Protein AF-A0A9W6LMG4-F1 (afdb_monomer)

Solvent-accessible surface area (backbone atoms only — not comparable to full-atom values): 17995 Å² total; per-residue (Å²): 135,47,38,34,31,39,21,85,40,64,61,18,38,54,53,40,54,65,49,24,78,77,68,72,36,49,37,38,22,30,69,93,51,58,50,93,87,45,44,63,23,81,84,32,65,61,56,40,47,70,73,42,52,86,76,29,45,31,39,39,31,26,41,65,59,72,61,52,51,67,60,44,60,87,69,68,81,44,56,90,76,36,38,7,26,34,34,22,44,66,83,41,59,39,23,30,35,72,34,24,40,73,85,24,39,8,43,62,48,18,45,55,52,12,72,77,63,72,19,46,54,44,65,80,52,65,43,67,69,64,74,45,87,35,52,64,55,55,23,54,78,62,55,27,41,67,77,46,75,64,42,28,49,55,49,30,51,38,48,63,73,66,48,94,75,81,87,86,71,52,84,88,80,78,50,85,85,73,97,72,86,89,83,89,72,95,60,98,72,78,86,71,69,59,73,37,54,36,38,31,23,36,3,44,36,66,52,89,90,45,54,34,66,61,53,51,52,53,48,49,53,54,29,63,75,67,76,51,62,79,75,20,52,47,33,37,16,22,42,50,95,50,70,80,37,61,24,58,54,52,45,24,61,75,69,71,32,57,70,43,66,34,53,64,75,64,34,59,76,51,31,86,84,49,84,61,35,72,69,43,25,76,74,73,72,39,38,45,50,15,41,50,19,14,56,62,65,56,76,61,66,62,50,68,84,37,63,73,47,78,56,99,61,34,30,43,12,37,31,36,42,66,82,128

Sequence (324 aa):
MKWAIISVTKKGVERGLEIESKLGADIYTIPKFHREGAISMKDGFKKGVEEIFYKYDMLLFIMASGIVVRSIAPLIKSKDVDPGVLVMDEGGNFVTSLLSGHLGGANEGAQRVAELTKAVPVVSTASDVSGKIAVDTIAMEMGAKLESLESAKRVTSLIVAGERVELKVPENIGGPNPAGVVVVSNRKTVEISQIIPENIVVGIGCRRDTPCREIMETLKEVFDGLDLHMKSVRLLATVDIKADEKGLLELSEILKKDLVIVARDEIAKIEERFETSEFVRKTIGVGAVSAPAAEIASGRAGSFLLEKHKKNGVTISVYQEETR

Foldseek 3Di:
DAEEEEEADQLSQVVRVLLCVVPVYAYEYDPVNDDPSHDHPDVDDLVSCVVCFQVGLEYEYADDVVVVCVSCVVVDDDLQRGHFYWYAYSVRQEIERDGSCDNSVNVVVQVVSCVSRVHHYHYDDLCVVLVHQQQVNVLVVQQWDKPDPVLSVVLRVCRSVVHDDDPDAPPPPDGGDDPDDDDDDPDPDDRDIDIAALFKEKFKFFDAQDALVVQVVQVVVVCVVLVHDLRSHAAYFWEPVCPVRPSVVVNCVVSVHYYHYDYVVQCQVCLVVAQFCPVCCVPPVGRDIRQSRRVVVSPADWAWPARWDDDPRMIMTITGHDGD

pLDDT: mean 87.81, std 11.13, range [50.19, 98.5]

Secondary structure (DSSP, 8-state):
--EEEEESSHHHHHHHHHHHHHHT-EEEE-GGG--TTEEE-TT-HHHHHHHHTTT-SEEEEES-HHHHHHHHTTT---TTTSPEEEEE-TTS-EEEEEE-TTTT-HHHHHHHHHHHHTPEEE---HHHHTT---HHHHHHHTTEEES-HHHHHHHHHHHHHT--------TTTTSSS-S-------SS------EEE--EEEEEE--TT--HHHHHHHHHHHHHHTT--GGGEEEEEEEGGGTT-HHHHHHHHHHT--EEEEPHHHHHTTGGGS---HHHHHHHSSS--HHHHHHHHH-SSEEEEEEEEEETTEEEEEEEEPP-

Organism: NCBI:txid1123000

InterPro domains:
  IPR002750 CobE/GbiG C-terminal domain [PF01890] (200-318)
  IPR021744 Cobalamin synthesis G, N-terminal [PF11760] (49-128)
  IPR036518 CobE/GbiG C-terminal domain superfamily [G3DSA:3.30.420.180] (190-323)
  IPR036518 CobE/GbiG C-terminal domain superfamily [SSF159664] (194-321)
  IPR038029 GbiG N-terminal domain superfamily [SSF159672] (1-207)
  IPR052553 Cobalt-precorrin-5A hydrolase [PTHR37477] (1-322)

Structure (mmCIF, N/CA/C/O backbone):
data_AF-A0A9W6LMG4-F1
#
_entry.id   AF-A0A9W6LMG4-F1
#
loop_
_atom_site.group_PDB
_atom_site.id
_atom_site.type_symbol
_atom_site.label_atom_id
_atom_site.label_alt_id
_atom_site.label_comp_id
_atom_site.label_asym_id
_atom_site.label_entity_id
_atom_site.label_seq_id
_atom_site.pdbx_PDB_ins_code
_atom_site.Cartn_x
_atom_site.Cartn_y
_atom_site.Cartn_z
_atom_site.occupancy
_atom_site.B_iso_or_equiv
_atom_site.auth_seq_id
_atom_site.auth_comp_id
_atom_site.auth_asym_id
_atom_site.auth_atom_id
_atom_site.pdbx_PDB_model_num
ATOM 1 N N . MET A 1 1 ? -13.038 -0.726 1.516 1.00 82.88 1 MET A N 1
ATOM 2 C CA . MET A 1 1 ? -13.145 -1.290 2.871 1.00 82.88 1 MET A CA 1
ATOM 3 C C . MET A 1 1 ? -14.549 -1.834 3.058 1.00 82.88 1 MET A C 1
ATOM 5 O O . MET A 1 1 ? -15.500 -1.070 2.926 1.00 82.88 1 MET A O 1
ATOM 9 N N . LYS A 1 2 ? -14.682 -3.138 3.281 1.00 94.06 2 LYS A N 1
ATOM 10 C CA . LYS A 1 2 ? -15.950 -3.847 3.442 1.00 94.06 2 LYS A CA 1
ATOM 11 C C . LYS A 1 2 ? -16.321 -3.896 4.923 1.00 94.06 2 LYS A C 1
ATOM 13 O O . LYS A 1 2 ? -15.531 -4.375 5.734 1.00 94.06 2 LYS A O 1
ATOM 18 N N . TRP A 1 3 ? -17.510 -3.410 5.266 1.00 97.75 3 TRP A N 1
ATOM 19 C CA . TRP A 1 3 ? -17.985 -3.313 6.647 1.00 97.75 3 TRP A CA 1
ATOM 20 C C . TRP A 1 3 ? -19.099 -4.317 6.923 1.00 97.75 3 TRP A C 1
ATOM 22 O O . TRP A 1 3 ? -19.981 -4.495 6.085 1.00 97.75 3 TRP A O 1
ATOM 32 N N . ALA A 1 4 ? -19.097 -4.903 8.119 1.00 98.00 4 ALA A N 1
ATOM 33 C CA . ALA A 1 4 ? -20.260 -5.587 8.663 1.00 98.00 4 ALA A CA 1
ATOM 34 C C . ALA A 1 4 ? -20.645 -5.027 10.034 1.00 98.00 4 ALA A C 1
ATOM 36 O O . ALA A 1 4 ? -19.792 -4.771 10.884 1.00 98.00 4 ALA A O 1
ATOM 37 N N . ILE A 1 5 ? -21.946 -4.858 10.255 1.00 98.00 5 ILE A N 1
ATOM 38 C CA . ILE A 1 5 ? -22.538 -4.442 11.524 1.00 98.00 5 ILE A CA 1
ATOM 39 C C . ILE A 1 5 ? -23.233 -5.646 12.141 1.00 98.00 5 ILE A C 1
ATOM 41 O O . ILE A 1 5 ? -24.008 -6.324 11.477 1.00 98.00 5 ILE A O 1
ATOM 45 N N . ILE A 1 6 ? -22.990 -5.918 13.418 1.00 98.19 6 ILE A N 1
ATOM 46 C CA . ILE A 1 6 ? -23.549 -7.081 14.099 1.00 98.19 6 ILE A CA 1
ATOM 47 C C . ILE A 1 6 ? -24.295 -6.633 15.346 1.00 98.19 6 ILE A C 1
ATOM 49 O O . ILE A 1 6 ? -23.740 -5.945 16.204 1.00 98.19 6 ILE A O 1
ATOM 53 N N . SER A 1 7 ? -25.544 -7.073 15.488 1.00 96.88 7 SER A N 1
ATOM 54 C CA . SER A 1 7 ? -26.298 -6.888 16.726 1.00 96.88 7 SER A CA 1
ATOM 55 C C . SER A 1 7 ? -27.162 -8.097 17.071 1.00 96.88 7 SER A C 1
ATOM 57 O O . SER A 1 7 ? -27.657 -8.810 16.200 1.00 96.88 7 SER A O 1
ATOM 59 N N . VAL A 1 8 ? -27.363 -8.329 18.367 1.00 95.06 8 VAL A N 1
ATOM 60 C CA . VAL A 1 8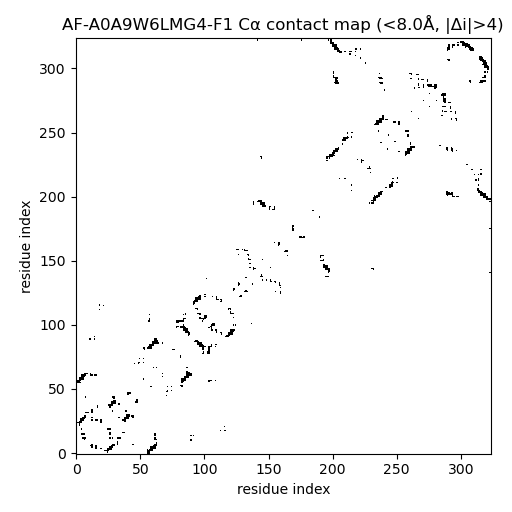 ? -28.202 -9.412 18.906 1.00 95.06 8 VAL A CA 1
ATOM 61 C C . VAL A 1 8 ? -29.351 -8.878 19.753 1.00 95.06 8 VAL A C 1
ATOM 63 O O . VAL A 1 8 ? -29.862 -9.594 20.609 1.00 95.06 8 VAL A O 1
ATOM 66 N N . THR A 1 9 ? -29.767 -7.631 19.530 1.00 94.31 9 THR A N 1
ATOM 67 C CA . THR A 1 9 ? -30.931 -7.031 20.190 1.00 94.31 9 THR A CA 1
ATOM 68 C C . THR A 1 9 ? -31.743 -6.194 19.212 1.00 94.31 9 THR A C 1
ATOM 70 O O . THR A 1 9 ? -31.244 -5.725 18.193 1.00 94.31 9 THR A O 1
ATOM 73 N N . LYS A 1 10 ? -33.020 -5.970 19.537 1.00 94.38 10 LYS A N 1
ATOM 74 C CA . LYS A 1 10 ? -33.922 -5.169 18.698 1.00 94.38 10 LYS A CA 1
ATOM 75 C C . LYS A 1 10 ? -33.384 -3.750 18.459 1.00 94.38 10 LYS A C 1
ATOM 77 O O . LYS A 1 10 ? -33.380 -3.298 17.320 1.00 94.38 10 LYS A O 1
ATOM 82 N N . LYS A 1 11 ? -32.938 -3.076 19.525 1.00 94.06 11 LYS A N 1
ATOM 83 C CA . LYS A 1 11 ? -32.462 -1.686 19.477 1.00 94.06 11 LYS A CA 1
ATOM 84 C C . LYS A 1 11 ? -31.133 -1.569 18.733 1.00 94.06 11 LYS A C 1
ATOM 86 O O . LYS A 1 11 ? -30.953 -0.651 17.940 1.00 94.06 11 LYS A O 1
ATOM 91 N N . GLY A 1 12 ? -30.215 -2.511 18.956 1.00 94.94 12 GLY A N 1
ATOM 92 C CA . GLY A 1 12 ? -28.942 -2.508 18.248 1.00 94.94 12 GLY A CA 1
ATOM 93 C C . GLY A 1 12 ? -29.095 -2.805 16.752 1.00 94.94 12 GLY A C 1
ATOM 94 O O . GLY A 1 12 ? -28.380 -2.206 15.958 1.00 94.94 12 GLY A O 1
ATOM 95 N N . VAL A 1 13 ? -30.066 -3.636 16.344 1.00 95.88 13 VAL A N 1
ATOM 96 C CA . VAL A 1 13 ? -30.402 -3.829 14.918 1.00 95.88 13 VAL A CA 1
ATOM 97 C C . VAL A 1 13 ? -30.969 -2.551 14.297 1.00 95.88 13 VAL A C 1
ATOM 99 O O . VAL A 1 13 ? -30.533 -2.173 13.218 1.00 95.88 13 VAL A O 1
ATOM 102 N N . GLU A 1 14 ? -31.893 -1.857 14.971 1.00 94.19 14 GLU A N 1
ATOM 103 C CA . GLU A 1 14 ? -32.425 -0.567 14.490 1.00 94.19 14 GLU A CA 1
ATOM 104 C C . GLU A 1 14 ? -31.304 0.458 14.281 1.00 94.19 14 GLU A C 1
ATOM 106 O O . GLU A 1 14 ? -31.184 1.029 13.199 1.00 94.19 14 GLU A O 1
ATOM 111 N N . ARG A 1 15 ? -30.419 0.619 15.272 1.00 93.31 15 ARG A N 1
ATOM 112 C CA . ARG A 1 15 ? -29.251 1.499 15.144 1.00 93.31 15 ARG A CA 1
ATOM 113 C C . ARG A 1 15 ? -28.298 1.032 14.044 1.00 93.31 15 ARG A C 1
ATOM 115 O O . ARG A 1 15 ? -27.730 1.854 13.334 1.00 93.31 15 ARG A O 1
ATOM 122 N N . GLY A 1 16 ? -28.115 -0.276 13.897 1.00 95.00 16 GLY A N 1
ATOM 123 C CA . GLY A 1 16 ? -27.282 -0.841 12.847 1.00 95.00 16 GLY A CA 1
ATOM 124 C C . GLY A 1 16 ? -27.783 -0.479 11.453 1.00 95.00 16 GLY A C 1
ATOM 125 O O . GLY A 1 16 ? -26.972 -0.081 10.630 1.00 95.00 16 GLY A O 1
ATOM 126 N N . LEU A 1 17 ? -29.096 -0.538 11.214 1.00 93.75 17 LEU A N 1
ATOM 127 C CA . LEU A 1 17 ? -29.711 -0.143 9.939 1.00 93.75 17 LEU A CA 1
ATOM 128 C C . LEU A 1 17 ? -29.535 1.361 9.659 1.00 93.75 17 LEU A C 1
ATOM 130 O O . LEU A 1 17 ? -29.231 1.763 8.539 1.00 93.75 17 LEU A O 1
ATOM 134 N N . GLU A 1 18 ? -29.652 2.212 10.685 1.00 92.38 18 GLU A N 1
ATOM 135 C CA . GLU A 1 18 ? -29.380 3.653 10.545 1.00 92.38 18 GLU A CA 1
ATOM 136 C C . GLU A 1 18 ? -27.932 3.926 10.104 1.00 92.38 18 GLU A C 1
ATOM 138 O O . GLU A 1 18 ? -27.681 4.797 9.269 1.00 92.38 18 GLU A O 1
ATOM 143 N N . ILE A 1 19 ? -26.976 3.189 10.672 1.00 93.31 19 ILE A N 1
ATOM 144 C CA . ILE A 1 19 ? -25.545 3.316 10.375 1.00 93.31 19 ILE A CA 1
ATOM 145 C C . ILE A 1 19 ? -25.218 2.712 9.002 1.00 93.31 19 ILE A C 1
ATOM 147 O O . ILE A 1 19 ? -24.483 3.326 8.228 1.00 93.31 19 ILE A O 1
ATOM 151 N N . GLU A 1 20 ? -25.784 1.546 8.688 1.00 93.00 20 GLU A N 1
ATOM 152 C CA . GLU A 1 20 ? -25.596 0.804 7.439 1.00 93.00 20 GLU A CA 1
ATOM 153 C C . GLU A 1 20 ? -25.874 1.674 6.213 1.00 93.00 20 GLU A C 1
ATOM 155 O O . GLU A 1 20 ? -24.999 1.796 5.356 1.00 93.00 20 GLU A O 1
ATOM 160 N N . SER A 1 21 ? -27.002 2.389 6.204 1.00 86.12 21 SER A N 1
ATOM 161 C CA . SER A 1 21 ? -27.382 3.292 5.108 1.00 86.12 21 SER A CA 1
ATOM 162 C C . SER A 1 21 ? -26.346 4.382 4.783 1.00 86.12 21 SER A C 1
ATOM 164 O O . SER A 1 21 ? -26.285 4.866 3.653 1.00 86.12 21 SER A O 1
ATOM 166 N N . LYS A 1 22 ? -25.515 4.776 5.759 1.00 90.19 22 LYS A N 1
ATOM 167 C CA . LYS A 1 22 ? -24.470 5.803 5.599 1.00 90.19 22 LYS A CA 1
ATOM 168 C C . LYS A 1 22 ? -23.090 5.209 5.321 1.00 90.19 22 LYS A C 1
ATOM 170 O O . LYS A 1 22 ? -22.238 5.887 4.750 1.00 90.19 22 LYS A O 1
ATOM 175 N N . LEU A 1 23 ? -22.844 3.980 5.773 1.00 88.81 23 LEU A N 1
ATOM 176 C CA . LEU A 1 23 ? -21.549 3.304 5.668 1.00 88.81 23 LEU A CA 1
ATOM 177 C C . LEU A 1 23 ? -21.446 2.361 4.466 1.00 88.81 23 LEU A C 1
ATOM 179 O O . LEU A 1 23 ? -20.325 2.080 4.045 1.00 88.81 23 LEU A O 1
ATOM 183 N N . GLY A 1 24 ? -22.569 1.893 3.914 1.00 91.31 24 GLY A N 1
ATOM 184 C CA . GLY A 1 24 ? -22.585 0.822 2.915 1.00 91.31 24 GLY A CA 1
ATOM 185 C C . GLY A 1 24 ? -22.086 -0.496 3.513 1.00 91.31 24 GLY A C 1
ATOM 186 O O . GLY A 1 24 ? -21.139 -1.090 2.999 1.00 91.31 24 GLY A O 1
ATOM 187 N N . ALA A 1 25 ? -22.659 -0.896 4.650 1.00 95.56 25 ALA A N 1
ATOM 188 C CA . ALA A 1 25 ? -22.252 -2.080 5.406 1.00 95.56 25 ALA A CA 1
ATOM 189 C C . ALA A 1 25 ? -23.267 -3.222 5.264 1.00 95.56 25 ALA A C 1
ATOM 191 O O . ALA A 1 25 ? -24.443 -2.983 5.050 1.00 95.56 25 ALA A O 1
ATOM 192 N N . ASP A 1 26 ? -22.848 -4.467 5.465 1.00 97.50 26 ASP A N 1
ATOM 193 C CA . ASP A 1 26 ? -23.801 -5.566 5.637 1.00 97.50 26 ASP A CA 1
ATOM 194 C C . ASP A 1 26 ? -24.220 -5.654 7.109 1.00 97.50 26 ASP A C 1
ATOM 196 O O . ASP A 1 26 ? -23.370 -5.648 8.000 1.00 97.50 26 ASP A O 1
ATOM 200 N N . ILE A 1 27 ? -25.513 -5.767 7.408 1.00 97.12 27 ILE A N 1
ATOM 201 C CA . ILE A 1 27 ? -25.987 -5.938 8.788 1.00 97.12 27 ILE A CA 1
ATOM 202 C C . ILE A 1 27 ? -26.364 -7.386 9.080 1.00 97.12 27 ILE A C 1
ATOM 204 O O . ILE A 1 27 ? -27.171 -7.986 8.381 1.00 97.12 27 ILE A O 1
ATOM 208 N N . TYR A 1 28 ? -25.824 -7.937 10.163 1.00 98.06 28 TYR A N 1
ATOM 209 C CA . TYR A 1 28 ? -26.082 -9.290 10.628 1.00 98.06 28 TYR A CA 1
ATOM 210 C C . TYR A 1 28 ? -26.783 -9.308 11.984 1.00 98.06 28 TYR A C 1
ATOM 212 O O . TYR A 1 28 ? -26.441 -8.570 12.914 1.00 98.06 28 TYR A O 1
ATOM 220 N N . THR A 1 29 ? -27.736 -10.225 12.134 1.00 97.75 29 THR A N 1
ATOM 221 C CA . THR A 1 29 ? -28.402 -10.472 13.416 1.00 97.75 29 THR A CA 1
ATOM 222 C C . THR A 1 29 ? -28.899 -11.907 13.553 1.00 97.75 29 THR A C 1
ATOM 224 O O . THR A 1 29 ? -28.959 -12.662 12.587 1.00 97.75 29 THR A O 1
ATOM 227 N N . ILE A 1 30 ? -29.276 -12.309 14.765 1.00 96.88 30 ILE A N 1
ATOM 228 C CA . ILE A 1 30 ? -29.903 -13.612 15.010 1.00 96.88 30 ILE A CA 1
ATOM 229 C C . ILE A 1 30 ? -31.369 -13.625 14.538 1.00 96.88 30 ILE A C 1
ATOM 231 O O . ILE A 1 30 ? -32.024 -12.581 14.578 1.00 96.88 30 ILE A O 1
ATOM 235 N N . PRO A 1 31 ? -31.940 -14.794 14.175 1.00 96.12 31 PRO A N 1
ATOM 236 C CA . PRO A 1 31 ? -33.306 -14.903 13.647 1.00 96.12 31 PRO A CA 1
ATOM 237 C C . PRO A 1 31 ? -34.371 -14.183 14.484 1.00 96.12 31 PRO A C 1
ATOM 239 O O . PRO A 1 31 ? -35.292 -13.584 13.943 1.00 96.12 31 PRO A O 1
ATOM 242 N N . LYS A 1 32 ? -34.202 -14.174 15.813 1.00 96.50 32 LYS A N 1
ATOM 243 C CA . LYS A 1 32 ? -35.109 -13.512 16.761 1.00 96.50 32 LYS A CA 1
ATOM 244 C C . LYS A 1 32 ? -35.272 -12.002 16.529 1.00 96.50 32 LYS A C 1
ATOM 246 O O . LYS A 1 32 ? -36.330 -11.466 16.842 1.00 96.50 32 LYS A O 1
ATOM 251 N N . PHE A 1 33 ? -34.240 -11.314 16.041 1.00 95.94 33 PHE A N 1
ATOM 252 C CA . PHE A 1 33 ? -34.235 -9.855 15.861 1.00 95.94 33 PHE A CA 1
ATOM 253 C C . PHE A 1 33 ? -34.110 -9.436 14.394 1.00 95.94 33 PHE A C 1
ATOM 255 O O . PHE A 1 33 ? -33.857 -8.267 14.110 1.00 95.94 33 PHE A O 1
ATOM 262 N N . HIS A 1 34 ? -34.315 -10.380 13.474 1.00 95.94 34 HIS A N 1
ATOM 263 C CA . HIS A 1 34 ? -34.269 -10.135 12.041 1.00 95.94 34 HIS A CA 1
ATOM 264 C C . HIS A 1 34 ? -35.253 -9.040 11.611 1.00 95.94 34 HIS A C 1
ATOM 266 O O . HIS A 1 34 ? -36.396 -8.987 12.074 1.00 95.94 34 HIS A O 1
ATOM 272 N N . ARG A 1 35 ? -34.801 -8.201 10.680 1.00 92.00 35 ARG A N 1
ATOM 273 C CA . ARG A 1 35 ? -35.594 -7.192 9.977 1.00 92.00 35 ARG A CA 1
ATOM 274 C C . ARG A 1 35 ? -35.230 -7.186 8.504 1.00 92.00 35 ARG A C 1
ATOM 276 O O . ARG A 1 35 ? -34.180 -7.693 8.127 1.00 92.00 35 ARG A O 1
ATOM 283 N N . GLU A 1 36 ? -36.102 -6.602 7.695 1.00 91.25 36 GLU A N 1
ATOM 284 C CA . GLU A 1 36 ? -35.794 -6.311 6.298 1.00 91.25 36 GLU A CA 1
ATOM 285 C C . GLU A 1 36 ? -34.489 -5.504 6.200 1.00 91.25 36 GLU A C 1
ATOM 287 O O . GLU A 1 36 ? -34.250 -4.609 7.012 1.00 91.25 36 GLU A O 1
ATOM 292 N N . GLY A 1 37 ? -33.617 -5.892 5.269 1.00 87.38 37 GLY A N 1
ATOM 293 C CA . GLY A 1 37 ? -32.258 -5.358 5.140 1.00 87.38 37 GLY A CA 1
ATOM 294 C C . GLY A 1 37 ? -31.191 -6.083 5.972 1.00 87.38 37 GLY A C 1
ATOM 295 O O . GLY A 1 37 ? -30.015 -5.967 5.652 1.00 87.38 37 GLY A O 1
ATOM 296 N N . ALA A 1 38 ? -31.560 -6.883 6.982 1.00 94.44 38 ALA A N 1
ATOM 297 C CA . ALA A 1 38 ? -30.602 -7.631 7.800 1.00 94.44 38 ALA A CA 1
ATOM 298 C C . ALA A 1 38 ? -30.413 -9.087 7.348 1.00 94.44 38 ALA A C 1
ATOM 300 O O . ALA A 1 38 ? -31.360 -9.806 7.045 1.00 94.44 38 ALA A O 1
ATOM 301 N N . ILE A 1 39 ? -29.173 -9.562 7.391 1.00 96.75 39 ILE A N 1
ATOM 302 C CA . ILE A 1 39 ? -28.778 -10.940 7.112 1.00 96.75 39 ILE A CA 1
ATOM 303 C C . ILE A 1 39 ? -28.896 -11.770 8.396 1.00 96.75 39 ILE A C 1
ATOM 305 O O . ILE A 1 39 ? -28.381 -11.414 9.460 1.00 96.75 39 ILE A O 1
ATOM 309 N N . SER A 1 40 ? -29.581 -12.912 8.313 1.00 96.00 40 SER A N 1
ATOM 310 C CA . SER A 1 40 ? -29.822 -13.768 9.477 1.00 96.00 40 SER A CA 1
ATOM 311 C C . SER A 1 40 ? -28.688 -14.770 9.731 1.00 96.00 40 SER A C 1
ATOM 313 O O . SER A 1 40 ? -28.383 -15.606 8.882 1.00 96.00 40 SER A O 1
ATOM 315 N N . MET A 1 41 ? -28.130 -14.751 10.943 1.00 96.06 41 MET A N 1
ATOM 316 C CA . MET A 1 41 ? -27.194 -15.747 11.474 1.00 96.06 41 MET A CA 1
ATOM 317 C C . MET A 1 41 ? -27.958 -16.989 11.956 1.00 96.06 41 MET A C 1
ATOM 319 O O . MET A 1 41 ? -28.216 -17.155 13.152 1.00 96.06 41 MET A O 1
ATOM 323 N N . LYS A 1 42 ? -28.366 -17.844 11.011 1.00 92.75 42 LYS A N 1
ATOM 324 C CA . LYS A 1 42 ? -29.258 -18.993 11.260 1.00 92.75 42 LYS A CA 1
ATOM 325 C C . LYS A 1 42 ? -28.727 -19.952 12.328 1.00 92.75 42 LYS A C 1
ATOM 327 O O . LYS A 1 42 ? -29.493 -20.375 13.189 1.00 92.75 42 LYS A O 1
ATOM 332 N N . ASP A 1 43 ? -27.423 -20.213 12.324 1.00 92.75 43 ASP A N 1
ATOM 333 C CA . ASP A 1 43 ? -26.763 -21.135 13.256 1.00 92.75 43 ASP A CA 1
ATOM 334 C C . ASP A 1 43 ? -26.337 -20.485 14.588 1.00 92.75 43 ASP A C 1
ATOM 336 O O . ASP A 1 43 ? -25.613 -21.077 15.393 1.00 92.75 43 ASP A O 1
ATOM 340 N N . GLY A 1 44 ? -26.815 -19.264 14.846 1.00 93.44 44 GLY A N 1
ATOM 341 C CA . GLY A 1 44 ? -26.569 -18.511 16.069 1.00 93.44 44 GLY A CA 1
ATOM 342 C C . GLY A 1 44 ? -25.396 -17.536 15.970 1.00 93.44 44 GLY A C 1
ATOM 343 O O . GLY A 1 44 ? -24.566 -17.594 15.067 1.00 93.44 44 GLY A O 1
ATOM 344 N N . PHE A 1 45 ? -25.331 -16.622 16.943 1.00 94.75 45 PHE A N 1
ATOM 345 C CA . PHE A 1 45 ? -24.380 -15.505 16.952 1.00 94.75 45 PHE A CA 1
ATOM 346 C C . PHE A 1 45 ? -22.920 -15.952 16.827 1.00 94.75 45 PHE A C 1
ATOM 348 O O . PHE A 1 45 ? -22.194 -15.427 15.993 1.00 94.75 45 PHE A O 1
ATOM 355 N N . LYS A 1 46 ? -22.490 -16.938 17.628 1.00 95.00 46 LYS A N 1
ATOM 356 C CA . LYS A 1 46 ? -21.083 -17.360 17.653 1.00 95.00 46 LYS A CA 1
ATOM 357 C C . LYS A 1 46 ? -20.627 -17.886 16.289 1.00 95.00 46 LYS A C 1
ATOM 359 O O . LYS A 1 46 ? -19.673 -17.354 15.742 1.00 95.00 46 LYS A O 1
ATOM 364 N N . LYS A 1 47 ? -21.347 -18.860 15.722 1.00 95.50 47 LYS A N 1
ATOM 365 C CA . LYS A 1 47 ? -21.040 -19.417 14.394 1.00 95.50 47 LYS A CA 1
ATOM 366 C C . LYS A 1 47 ? -21.110 -18.355 13.297 1.00 95.50 47 LYS A C 1
ATOM 368 O O . LYS A 1 47 ? -20.220 -18.288 12.462 1.00 95.50 47 LYS A O 1
ATOM 373 N N . GLY A 1 48 ? -22.110 -17.473 13.351 1.00 96.38 48 GLY A N 1
ATOM 374 C CA . GLY A 1 48 ? -22.213 -16.359 12.410 1.00 96.38 48 GLY A CA 1
ATOM 375 C C . GLY A 1 48 ? -20.991 -15.437 12.445 1.00 96.38 48 GLY A C 1
ATOM 376 O O . GLY A 1 48 ? -20.495 -15.059 11.392 1.00 96.38 48 GLY A O 1
ATOM 377 N N . VAL A 1 49 ? -20.462 -15.120 13.635 1.00 97.31 49 VAL A N 1
ATOM 378 C CA . VAL A 1 49 ? -19.214 -14.348 13.774 1.00 97.31 49 VAL A CA 1
ATOM 379 C C . VAL A 1 49 ? -18.024 -15.111 13.190 1.00 97.31 49 VAL A C 1
ATOM 381 O O . VAL A 1 49 ? -17.267 -14.523 12.425 1.00 97.31 49 VAL A O 1
ATOM 384 N N . GLU A 1 50 ? -17.881 -16.406 13.489 1.00 96.88 50 GLU A N 1
ATOM 385 C CA . GLU A 1 50 ? -16.811 -17.260 12.940 1.00 96.88 50 GLU A CA 1
ATOM 386 C C . GLU A 1 50 ? -16.813 -17.268 11.400 1.00 96.88 50 GLU A C 1
ATOM 388 O O . GLU A 1 50 ? -15.758 -17.184 10.774 1.00 96.88 50 GLU A O 1
ATOM 393 N N . GLU A 1 51 ? -17.994 -17.290 10.780 1.00 96.12 51 GLU A N 1
ATOM 394 C CA . GLU A 1 51 ? -18.153 -17.308 9.323 1.00 96.12 51 GLU A CA 1
ATOM 395 C C . GLU A 1 51 ? -17.837 -15.982 8.629 1.00 96.12 51 GLU A C 1
ATOM 397 O O . GLU A 1 51 ? -17.492 -15.995 7.442 1.00 96.12 51 GLU A O 1
ATO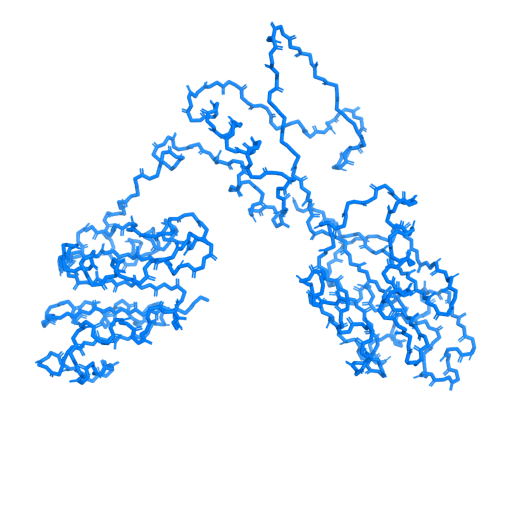M 402 N N . ILE A 1 52 ? -18.016 -14.846 9.309 1.00 96.88 52 ILE A N 1
ATOM 403 C CA . ILE A 1 52 ? -17.841 -13.516 8.705 1.00 96.88 52 ILE A CA 1
ATOM 404 C C . ILE A 1 52 ? -16.543 -12.831 9.114 1.00 96.88 52 ILE A C 1
ATOM 406 O O . ILE A 1 52 ? -16.161 -11.873 8.450 1.00 96.88 52 ILE A O 1
ATOM 410 N N . PHE A 1 53 ? -15.858 -13.307 10.160 1.00 97.31 53 PHE A N 1
ATOM 411 C CA . PHE A 1 53 ? -14.735 -12.592 10.771 1.00 97.31 53 PHE A CA 1
ATOM 412 C C . PHE A 1 53 ? -13.676 -12.163 9.746 1.00 97.31 53 PHE A C 1
ATOM 414 O O . PHE A 1 53 ? -13.306 -11.001 9.704 1.00 97.31 53 PHE A O 1
ATOM 421 N N . TYR A 1 54 ? -13.276 -13.062 8.844 1.00 96.44 54 TYR A N 1
ATOM 422 C CA . TYR A 1 54 ? -12.287 -12.777 7.795 1.00 96.44 54 TYR A CA 1
ATOM 423 C C . TYR A 1 54 ? -12.888 -12.394 6.430 1.00 96.44 54 TYR A C 1
ATOM 425 O O . TYR A 1 54 ? -12.165 -12.315 5.441 1.00 96.44 54 TYR A O 1
ATOM 433 N N . LYS A 1 55 ? -14.209 -12.193 6.332 1.00 96.56 55 LYS A N 1
ATOM 434 C CA . LYS A 1 55 ? -14.880 -11.780 5.079 1.00 96.56 55 LYS A CA 1
ATOM 435 C C . LYS A 1 55 ? -14.995 -10.263 4.926 1.00 96.56 55 LYS A C 1
ATOM 437 O O . LYS A 1 55 ? -15.365 -9.791 3.848 1.00 96.56 55 LYS A O 1
ATOM 442 N N . TYR A 1 56 ? -14.731 -9.529 6.001 1.00 96.50 56 TYR A N 1
ATOM 443 C CA . TYR A 1 56 ? -14.866 -8.083 6.088 1.00 96.50 56 TYR A CA 1
ATOM 444 C C . TYR A 1 56 ? -13.575 -7.475 6.612 1.00 96.50 56 TYR A C 1
ATOM 446 O O . TYR A 1 56 ? -12.869 -8.102 7.395 1.00 96.50 56 TYR A O 1
ATOM 454 N N . ASP A 1 57 ? -13.308 -6.240 6.203 1.00 94.88 57 ASP A N 1
ATOM 455 C CA . ASP A 1 57 ? -12.166 -5.474 6.699 1.00 94.88 57 ASP A CA 1
ATOM 456 C C . ASP A 1 57 ? -12.483 -4.868 8.076 1.00 94.88 57 ASP A C 1
ATOM 458 O O . ASP A 1 57 ? -11.592 -4.702 8.905 1.00 94.88 57 ASP A O 1
ATOM 462 N N . MET A 1 58 ? -13.763 -4.549 8.321 1.00 97.12 58 MET A N 1
ATOM 463 C CA . MET A 1 58 ? -14.246 -3.894 9.539 1.00 97.12 58 MET A CA 1
ATOM 464 C C . MET A 1 58 ? -15.515 -4.550 10.088 1.00 97.12 58 MET A C 1
ATOM 466 O O . MET A 1 58 ? -16.492 -4.749 9.363 1.00 97.12 58 MET A O 1
ATOM 470 N N . LEU A 1 59 ? -15.528 -4.813 11.394 1.00 98.31 59 LEU A N 1
ATOM 471 C CA . LEU A 1 59 ? -16.658 -5.385 12.127 1.00 98.31 59 LEU A CA 1
ATOM 472 C C . LEU A 1 59 ? -17.108 -4.425 13.234 1.00 98.31 59 LEU A C 1
ATOM 474 O O . LEU A 1 59 ? -16.375 -4.200 14.195 1.00 98.31 59 LEU A O 1
ATOM 478 N N . LEU A 1 60 ? -18.325 -3.891 13.137 1.00 98.44 60 LEU A N 1
ATOM 479 C CA . LEU A 1 60 ? -18.943 -3.049 14.163 1.00 98.44 60 LEU A CA 1
ATOM 480 C C . LEU A 1 60 ? -19.978 -3.847 14.960 1.00 98.44 60 LEU A C 1
ATOM 482 O O . LEU A 1 60 ? -21.068 -4.142 14.475 1.00 98.44 60 LEU A O 1
ATOM 486 N N . PHE A 1 61 ? -19.671 -4.155 16.214 1.00 98.50 61 PHE A N 1
ATOM 487 C CA . PHE A 1 61 ? -20.595 -4.831 17.118 1.00 98.50 61 PHE A CA 1
ATOM 488 C C . PHE A 1 61 ? -21.397 -3.819 17.939 1.00 98.50 61 PHE A C 1
ATOM 490 O O . PHE A 1 61 ? -20.831 -3.114 18.769 1.00 98.50 61 PHE A O 1
ATOM 497 N N . ILE A 1 62 ? -22.720 -3.786 17.766 1.00 97.81 62 ILE A N 1
ATOM 498 C CA . ILE A 1 62 ? -23.632 -2.950 18.562 1.00 97.81 62 ILE A CA 1
ATOM 499 C C . ILE A 1 62 ? -24.236 -3.811 19.674 1.00 97.81 62 ILE A C 1
ATOM 501 O O . ILE A 1 62 ? -25.333 -4.365 19.530 1.00 97.81 62 ILE A O 1
ATOM 505 N N . MET A 1 63 ? -23.449 -4.014 20.734 1.00 96.06 63 MET A N 1
ATOM 506 C CA . MET A 1 63 ? -23.754 -4.851 21.902 1.00 96.06 63 MET A CA 1
ATOM 507 C C . MET A 1 63 ? -22.676 -4.694 22.992 1.00 96.06 63 MET A C 1
ATOM 509 O O . MET A 1 63 ? -21.692 -3.980 22.824 1.00 96.06 63 MET A O 1
ATOM 513 N N . ALA A 1 64 ? -22.823 -5.399 24.117 1.00 94.69 64 ALA A N 1
ATOM 514 C CA . ALA A 1 64 ? -21.836 -5.379 25.197 1.00 94.69 64 ALA A CA 1
ATOM 515 C C . ALA A 1 64 ? -20.463 -5.938 24.764 1.00 94.69 64 ALA A C 1
ATOM 517 O O . ALA A 1 64 ? -20.367 -7.040 24.225 1.00 94.69 64 ALA A O 1
ATOM 518 N N . SER A 1 65 ? -19.375 -5.244 25.105 1.00 94.69 65 SER A N 1
ATOM 519 C CA . SER A 1 65 ? -18.003 -5.657 24.757 1.00 94.69 65 SER A CA 1
ATOM 520 C C . SER A 1 65 ? -17.644 -7.065 25.243 1.00 94.69 65 SER A C 1
ATOM 522 O O . SER A 1 65 ? -16.969 -7.812 24.540 1.00 94.69 65 SER A O 1
ATOM 524 N N . GLY A 1 66 ? -18.147 -7.480 26.410 1.00 95.44 66 GLY A N 1
ATOM 525 C CA . GLY A 1 66 ? -17.848 -8.795 26.978 1.00 95.44 66 GLY A CA 1
ATOM 526 C C . GLY A 1 66 ? -18.302 -9.976 26.112 1.00 95.44 66 GLY A C 1
ATOM 527 O O . GLY A 1 66 ? -17.619 -10.998 26.085 1.00 95.44 66 GLY A O 1
ATOM 528 N N . ILE A 1 67 ? -19.432 -9.864 25.398 1.00 94.44 67 ILE A N 1
ATOM 529 C CA . ILE A 1 67 ? -19.860 -10.925 24.471 1.00 94.44 67 ILE A CA 1
ATOM 530 C C . ILE A 1 67 ? -19.010 -10.916 23.199 1.00 94.44 67 ILE A C 1
ATOM 532 O O . ILE A 1 67 ? -18.612 -11.990 22.755 1.00 94.44 67 ILE A O 1
ATOM 536 N N . VAL A 1 68 ? -18.657 -9.729 22.696 1.00 97.44 68 VAL A N 1
ATOM 537 C CA . VAL A 1 68 ? -17.804 -9.555 21.512 1.00 97.44 68 VAL A CA 1
ATOM 538 C C . VAL A 1 68 ? -16.434 -10.179 21.745 1.00 97.44 68 VAL A C 1
ATOM 540 O O . VAL A 1 68 ? -16.016 -11.042 20.979 1.00 97.44 68 VAL A O 1
ATOM 543 N N . VAL A 1 69 ? -15.767 -9.820 22.847 1.00 97.31 69 VAL A N 1
ATOM 544 C CA . VAL A 1 69 ? -14.441 -10.348 23.198 1.00 97.31 69 VAL A CA 1
ATOM 545 C C . VAL A 1 69 ? -14.469 -11.874 23.279 1.00 97.31 69 VAL A C 1
ATOM 547 O O . VAL A 1 69 ? -13.631 -12.534 22.674 1.00 97.31 69 VAL A O 1
ATOM 550 N N . ARG A 1 70 ? -15.462 -12.459 23.964 1.00 96.62 70 ARG A N 1
ATOM 551 C CA . ARG A 1 70 ? -15.579 -13.922 24.076 1.00 96.62 70 ARG A CA 1
ATOM 552 C C . ARG A 1 70 ? -15.846 -14.614 22.740 1.00 96.62 70 ARG A C 1
ATOM 554 O O . ARG A 1 70 ? -15.410 -15.750 22.574 1.00 96.62 70 ARG A O 1
ATOM 561 N N . SER A 1 71 ? -16.571 -13.979 21.816 1.00 96.38 71 SER A N 1
ATOM 562 C CA . SER A 1 71 ? -16.847 -14.569 20.502 1.00 96.38 71 SER A CA 1
ATOM 563 C C . SER A 1 71 ? -15.662 -14.483 19.551 1.00 96.38 71 SER A C 1
ATOM 565 O O . SER A 1 71 ? -15.443 -15.429 18.806 1.00 96.38 71 SER A O 1
ATOM 567 N N . ILE A 1 72 ? -14.898 -13.386 19.584 1.00 97.50 72 ILE A N 1
ATOM 568 C CA . ILE A 1 72 ? -13.779 -13.190 18.654 1.00 97.50 72 ILE A CA 1
ATOM 569 C C . ILE A 1 72 ? -12.472 -13.795 19.166 1.00 97.50 72 ILE A C 1
ATOM 571 O O . ILE A 1 72 ? -11.638 -14.158 18.352 1.00 97.50 72 ILE A O 1
ATOM 575 N N . ALA A 1 73 ? -12.281 -13.942 20.484 1.00 97.50 73 ALA A N 1
ATOM 576 C CA . ALA A 1 73 ? -11.017 -14.409 21.062 1.00 97.50 73 ALA A CA 1
ATOM 577 C C . ALA A 1 73 ? -10.445 -15.698 20.428 1.00 97.50 73 ALA A C 1
ATOM 579 O O . ALA A 1 73 ? -9.238 -15.732 20.206 1.00 97.50 73 ALA A O 1
ATOM 580 N N . PRO A 1 74 ? -11.248 -16.728 20.082 1.00 96.88 74 PRO A N 1
ATOM 581 C CA . PRO A 1 74 ? -10.734 -17.932 19.417 1.00 96.88 74 PRO A CA 1
ATOM 582 C C . PRO A 1 74 ? -10.289 -17.726 17.960 1.00 96.88 74 PRO A C 1
ATOM 584 O O . PRO A 1 74 ? -9.689 -18.628 17.382 1.00 96.88 74 PRO A O 1
ATOM 587 N N . LEU A 1 75 ? -10.637 -16.591 17.352 1.00 96.75 75 LEU A N 1
ATOM 588 C CA . LEU A 1 75 ? -10.422 -16.293 15.936 1.00 96.75 75 LEU A CA 1
ATOM 589 C C . LEU A 1 75 ? -9.210 -15.399 15.692 1.00 96.75 75 LEU A C 1
ATOM 591 O O . LEU A 1 75 ? -8.678 -15.421 14.592 1.00 96.75 75 LEU A O 1
ATOM 595 N N . ILE A 1 76 ? -8.785 -14.634 16.698 1.00 96.81 76 ILE A N 1
ATOM 596 C CA . ILE A 1 76 ? -7.680 -13.671 16.606 1.00 96.81 76 ILE A CA 1
ATOM 597 C C . ILE A 1 76 ? -6.373 -14.397 16.263 1.00 96.81 76 ILE A C 1
ATOM 599 O O . ILE A 1 76 ? -6.014 -15.380 16.915 1.00 96.81 76 ILE A O 1
ATOM 603 N N . LYS A 1 77 ? -5.633 -13.878 15.279 1.00 92.44 77 LYS A N 1
ATOM 604 C CA . LYS A 1 77 ? -4.308 -14.365 14.876 1.00 92.44 77 LYS A CA 1
ATOM 605 C C . LYS A 1 77 ? -3.234 -13.304 15.078 1.00 92.44 77 LYS A C 1
ATOM 607 O O . LYS A 1 77 ? -2.331 -13.489 15.894 1.00 92.44 77 LYS A O 1
ATOM 612 N N . SER A 1 78 ? -3.297 -12.214 14.323 1.00 85.94 78 SER A N 1
ATOM 613 C CA . SER A 1 78 ? -2.282 -11.164 14.321 1.00 85.94 78 SER A CA 1
ATOM 614 C C . SER A 1 78 ? -2.819 -9.851 13.747 1.00 85.94 78 SER A C 1
ATOM 616 O O . SER A 1 78 ? -3.735 -9.822 12.931 1.00 85.94 78 SER A O 1
ATOM 618 N N . LYS A 1 79 ? -2.211 -8.732 14.163 1.00 80.56 79 LYS A N 1
ATOM 619 C CA . LYS A 1 79 ? -2.671 -7.365 13.845 1.00 80.56 79 LYS A CA 1
ATOM 620 C C . LYS A 1 79 ? -2.617 -6.996 12.354 1.00 80.56 79 LYS A C 1
ATOM 622 O O . LYS A 1 79 ? -3.182 -5.977 11.982 1.00 80.56 79 LYS A O 1
ATOM 627 N N . ASP A 1 80 ? -1.878 -7.754 11.550 1.00 75.19 80 ASP A N 1
ATOM 628 C CA . ASP A 1 80 ? -1.678 -7.577 10.106 1.00 75.19 80 ASP A CA 1
ATOM 629 C C . ASP A 1 80 ? -2.654 -8.397 9.246 1.00 75.19 80 ASP A C 1
ATOM 631 O O . ASP A 1 80 ? -2.749 -8.160 8.046 1.00 75.19 80 ASP A O 1
ATOM 635 N N . VAL A 1 81 ? -3.374 -9.347 9.850 1.00 85.62 81 VAL A N 1
ATOM 636 C CA . VAL A 1 81 ? -4.335 -10.225 9.159 1.00 85.62 81 VAL A CA 1
ATOM 637 C C . VAL A 1 81 ? -5.749 -10.067 9.717 1.00 85.62 81 VAL A C 1
ATOM 639 O O . VAL A 1 81 ? -6.725 -10.240 8.989 1.00 85.62 81 VAL A O 1
ATOM 642 N N . ASP A 1 82 ? -5.879 -9.765 11.008 1.00 93.62 82 ASP A N 1
ATOM 643 C CA . ASP A 1 82 ? -7.173 -9.644 11.670 1.00 93.62 82 ASP A CA 1
ATOM 644 C C . ASP A 1 82 ? -7.892 -8.341 11.285 1.00 93.62 82 ASP A C 1
ATOM 646 O O . ASP A 1 82 ? -7.258 -7.278 11.273 1.00 93.62 82 ASP A O 1
ATOM 650 N N . PRO A 1 83 ? -9.218 -8.390 11.058 1.00 96.00 83 PRO A N 1
ATOM 651 C CA . PRO A 1 83 ? -10.014 -7.215 10.712 1.00 96.00 83 PRO A CA 1
ATOM 652 C C . PRO A 1 83 ? -10.005 -6.175 11.837 1.00 96.00 83 PRO A C 1
ATOM 654 O O . PRO A 1 83 ? -9.802 -6.497 13.014 1.00 96.00 83 PRO A O 1
ATOM 657 N N . GLY A 1 84 ? -10.319 -4.927 11.499 1.00 96.50 84 GLY A N 1
ATOM 658 C CA . GLY A 1 84 ? -10.623 -3.917 12.504 1.00 96.50 84 GLY A CA 1
ATOM 659 C C . GLY A 1 84 ? -11.933 -4.247 13.219 1.00 96.50 84 GLY A C 1
ATOM 660 O O . GLY A 1 84 ? -12.975 -4.428 12.588 1.00 96.50 84 GLY A O 1
ATOM 661 N N . VAL A 1 85 ? -11.908 -4.326 14.552 1.00 97.94 85 VAL A N 1
ATOM 662 C CA . VAL A 1 85 ? -13.114 -4.601 15.354 1.00 97.94 85 VAL A CA 1
ATOM 663 C C . VAL A 1 85 ? -13.467 -3.393 16.201 1.00 97.94 85 VAL A C 1
ATOM 665 O O . VAL A 1 85 ? -12.646 -2.909 16.980 1.00 97.94 85 VAL A O 1
ATOM 668 N N . LEU A 1 86 ? -14.720 -2.960 16.092 1.00 98.31 86 LEU A N 1
ATOM 669 C CA . LEU A 1 86 ? -15.319 -1.885 16.869 1.00 98.31 86 LEU A CA 1
ATOM 670 C C . LEU A 1 86 ? -16.440 -2.423 17.752 1.00 98.31 86 LEU A C 1
ATOM 672 O O . LEU A 1 86 ? -17.177 -3.331 17.364 1.00 98.31 86 LEU A O 1
ATOM 676 N N . VAL A 1 87 ? -16.618 -1.811 18.919 1.00 98.25 87 VAL A N 1
ATOM 677 C CA . VAL A 1 87 ? -17.775 -2.058 19.787 1.00 98.25 87 VAL A CA 1
ATOM 678 C C . VAL A 1 87 ? -18.492 -0.753 20.067 1.00 98.25 87 VAL A C 1
ATOM 680 O O . VAL A 1 87 ? -17.868 0.209 20.495 1.00 98.25 87 VAL A O 1
ATOM 683 N N . MET A 1 88 ? -19.804 -0.738 19.872 1.00 97.62 88 MET A N 1
ATOM 684 C CA . MET A 1 88 ? -20.674 0.382 20.196 1.00 97.62 88 MET A CA 1
ATOM 685 C C . MET A 1 88 ? -21.762 -0.063 21.173 1.00 97.62 88 MET A C 1
ATOM 687 O O . MET A 1 88 ? -22.343 -1.140 21.025 1.00 97.62 88 MET A O 1
ATOM 691 N N . ASP A 1 89 ? -22.058 0.757 22.179 1.00 92.81 89 ASP A N 1
ATOM 692 C CA . ASP A 1 89 ? -23.207 0.500 23.046 1.00 92.81 89 ASP A CA 1
ATOM 693 C C . ASP A 1 89 ? -24.529 0.771 22.308 1.00 92.81 89 ASP A C 1
ATOM 695 O O . ASP A 1 89 ? -24.599 1.558 21.369 1.00 92.81 89 ASP A O 1
ATOM 699 N N . GLU A 1 90 ? -25.624 0.158 22.750 1.00 88.81 90 GLU A N 1
ATOM 700 C CA . GLU A 1 90 ? -26.924 0.286 22.070 1.00 88.81 90 GLU A CA 1
ATOM 701 C C . GLU A 1 90 ? -27.533 1.696 22.123 1.00 88.81 90 GLU A C 1
ATOM 703 O O . GLU A 1 90 ? -28.489 1.989 21.403 1.00 88.81 90 GLU A O 1
ATOM 708 N N . GLY A 1 91 ? -27.049 2.569 23.011 1.00 87.19 91 GLY A N 1
ATOM 709 C CA . GLY A 1 91 ? -27.400 3.988 23.005 1.00 87.19 91 GLY A CA 1
ATOM 710 C C . GLY A 1 91 ? -26.655 4.776 21.927 1.00 87.19 91 GLY A C 1
ATOM 711 O O . GLY A 1 91 ? -27.127 5.837 21.514 1.00 87.19 91 GLY A O 1
ATOM 712 N N . GLY A 1 92 ? -25.542 4.233 21.432 1.00 90.12 92 GLY A N 1
ATOM 713 C CA . GLY A 1 92 ? -24.601 4.906 20.554 1.00 90.12 92 GLY A CA 1
ATOM 714 C C . GLY A 1 92 ? -23.885 6.057 21.251 1.00 90.12 92 GLY A C 1
ATOM 715 O O . GLY A 1 92 ? -23.695 7.104 20.645 1.00 90.12 92 GLY A O 1
ATOM 716 N N . ASN A 1 93 ? -23.551 5.884 22.530 1.00 91.56 93 ASN A N 1
ATOM 717 C CA . ASN A 1 93 ? -22.835 6.877 23.323 1.00 91.56 93 ASN A CA 1
ATOM 718 C C . ASN A 1 93 ? -21.325 6.782 23.096 1.00 91.56 93 ASN A C 1
ATOM 720 O O . ASN A 1 93 ? -20.652 7.804 23.023 1.00 91.56 93 ASN A O 1
ATOM 724 N N . PHE A 1 94 ? -20.799 5.564 22.971 1.00 94.69 94 PHE A N 1
ATOM 725 C CA . PHE A 1 94 ? -19.380 5.280 22.814 1.00 94.69 94 PHE A CA 1
ATOM 726 C C . PHE A 1 94 ? -19.151 4.296 21.674 1.00 94.69 94 PHE A C 1
ATOM 728 O O . PHE A 1 94 ? -19.897 3.329 21.525 1.00 94.69 94 PHE A O 1
ATOM 735 N N . VAL A 1 95 ? -18.079 4.508 20.915 1.00 97.19 95 VAL A N 1
ATOM 736 C CA . VAL A 1 95 ? -17.564 3.539 19.943 1.00 97.19 95 VAL A CA 1
ATOM 737 C C . VAL A 1 95 ? -16.097 3.253 20.240 1.00 97.19 95 VAL A C 1
ATOM 739 O O . VAL A 1 95 ? -15.235 4.116 20.131 1.00 97.19 95 VAL A O 1
ATOM 742 N N . THR A 1 96 ? -15.807 2.037 20.680 1.00 96.88 96 THR A N 1
ATOM 743 C CA . THR A 1 96 ? -14.478 1.606 21.113 1.00 96.88 96 THR A CA 1
ATOM 744 C C . THR A 1 96 ? -13.747 0.879 19.993 1.00 96.88 96 THR A C 1
ATOM 746 O O . THR A 1 96 ? -14.271 -0.097 19.455 1.00 96.88 96 THR A O 1
ATOM 749 N N . SER A 1 97 ? -12.519 1.314 19.698 1.00 95.50 97 SER A N 1
ATOM 750 C CA . SER A 1 97 ? -11.556 0.551 18.893 1.00 95.50 97 SER A CA 1
ATOM 751 C C . SER A 1 97 ? -11.066 -0.644 19.717 1.00 95.50 97 SER A C 1
ATOM 753 O O . SER A 1 97 ? -10.367 -0.466 20.717 1.00 95.50 97 SER A O 1
ATOM 755 N N . LEU A 1 98 ? -11.503 -1.859 19.364 1.00 95.50 98 LEU A N 1
ATOM 756 C CA . LEU A 1 98 ? -11.286 -3.067 20.169 1.00 95.50 98 LEU A CA 1
ATOM 757 C C . LEU A 1 98 ? -10.116 -3.927 19.666 1.00 95.50 98 LEU A C 1
ATOM 759 O O . LEU A 1 98 ? -9.338 -4.421 20.482 1.00 95.50 98 LEU A O 1
ATOM 763 N N . LEU A 1 99 ? -9.996 -4.140 18.352 1.00 94.56 99 LEU A N 1
ATOM 764 C CA . LEU A 1 99 ? -8.964 -4.994 17.741 1.00 94.56 99 LEU A CA 1
ATOM 765 C C . LEU A 1 99 ? -8.406 -4.347 16.473 1.00 94.56 99 LEU A C 1
ATOM 767 O O . LEU A 1 99 ? -9.144 -3.684 15.754 1.00 94.56 99 LEU A O 1
ATOM 771 N N . SER A 1 100 ? -7.117 -4.572 16.202 1.00 90.69 100 SER A N 1
ATOM 772 C CA . SER A 1 100 ? -6.410 -4.075 15.012 1.00 90.69 100 SER A CA 1
ATOM 773 C C . SER A 1 100 ? -6.504 -2.551 14.823 1.00 90.69 100 SER A C 1
ATOM 775 O O . SER A 1 100 ? -6.782 -2.057 13.737 1.00 90.69 100 SER A O 1
ATOM 777 N N . GLY A 1 101 ? -6.223 -1.803 15.901 1.00 82.81 101 GLY A N 1
ATOM 778 C CA . GLY A 1 101 ? -6.308 -0.334 15.973 1.00 82.81 101 GLY A CA 1
ATOM 779 C C . GLY A 1 101 ? -5.658 0.424 14.814 1.00 82.81 101 GLY A C 1
ATOM 780 O O . GLY A 1 101 ? -6.339 1.185 14.136 1.00 82.81 101 GLY A O 1
ATOM 781 N N . HIS A 1 102 ? -4.356 0.215 14.592 1.00 74.38 102 HIS A N 1
ATOM 782 C CA . HIS A 1 102 ? -3.600 0.961 13.581 1.00 74.38 102 HIS A CA 1
ATOM 783 C C . HIS A 1 102 ? -3.656 0.284 12.202 1.00 74.38 102 HIS A C 1
ATOM 785 O O . HIS A 1 102 ? -4.359 0.751 11.318 1.00 74.38 102 HIS A O 1
ATOM 791 N N . LEU A 1 103 ? -3.001 -0.874 12.039 1.00 73.56 103 LEU A N 1
ATOM 792 C CA . LEU A 1 103 ? -2.911 -1.565 10.741 1.00 73.56 103 LEU A CA 1
ATOM 793 C C . LEU A 1 103 ? -4.259 -2.052 10.185 1.00 73.56 103 LEU A C 1
ATOM 795 O O . LEU A 1 103 ? -4.453 -2.022 8.976 1.00 73.56 103 LEU A O 1
ATOM 799 N N . GLY A 1 104 ? -5.184 -2.491 11.043 1.00 79.25 104 GLY A N 1
ATOM 800 C CA . GLY A 1 104 ? -6.522 -2.923 10.618 1.00 79.25 104 GLY A CA 1
ATOM 801 C C . GLY A 1 104 ? -7.559 -1.801 10.594 1.00 79.25 104 GLY A C 1
ATOM 802 O O . GLY A 1 104 ? -8.737 -2.082 10.405 1.00 79.25 104 GLY A O 1
ATOM 803 N N . GLY A 1 105 ? -7.155 -0.546 10.819 1.00 87.69 105 GLY A N 1
ATOM 804 C CA . GLY A 1 105 ? -8.022 0.624 10.670 1.00 87.69 105 GLY A CA 1
ATOM 805 C C . GLY A 1 105 ? -9.082 0.821 11.758 1.00 87.69 105 GLY A C 1
ATOM 806 O O . GLY A 1 105 ? -9.963 1.663 11.591 1.00 87.69 105 GLY A O 1
ATOM 807 N N . ALA A 1 106 ? -9.040 0.099 12.886 1.00 93.69 106 ALA A N 1
ATOM 808 C CA . ALA A 1 106 ? -10.070 0.251 13.920 1.00 93.69 106 ALA A CA 1
ATOM 809 C C . ALA A 1 106 ? -10.064 1.626 14.618 1.00 93.69 106 ALA A C 1
ATOM 811 O O . ALA A 1 106 ? -11.117 2.098 15.043 1.00 93.69 106 ALA A O 1
ATOM 812 N N . ASN A 1 107 ? -8.927 2.320 14.698 1.00 91.12 107 ASN A N 1
ATOM 813 C CA . ASN A 1 107 ? -8.883 3.670 15.270 1.00 91.12 107 ASN A CA 1
ATOM 814 C C . ASN A 1 107 ? -9.617 4.679 14.376 1.00 91.12 107 ASN A C 1
ATOM 816 O O . ASN A 1 107 ? -10.521 5.373 14.842 1.00 91.12 107 ASN A O 1
ATOM 820 N N . GLU A 1 108 ? -9.288 4.698 13.084 1.00 89.75 108 GLU A N 1
ATOM 821 C CA . GLU A 1 108 ? -9.974 5.527 12.086 1.00 89.75 108 GLU A CA 1
ATOM 822 C C . GLU A 1 108 ? -11.449 5.137 11.958 1.00 89.75 108 GLU A C 1
ATOM 824 O O . GLU A 1 108 ? -12.332 5.992 11.913 1.00 89.75 108 GLU A O 1
ATOM 829 N N . GLY A 1 109 ? -11.745 3.835 11.975 1.00 94.06 109 GLY A N 1
ATOM 830 C CA . GLY A 1 109 ? -13.107 3.322 11.942 1.00 94.06 109 GLY A CA 1
ATOM 831 C C . GLY A 1 109 ? -13.944 3.790 13.133 1.00 94.06 109 GLY A C 1
ATOM 832 O O . GLY A 1 109 ? -15.100 4.173 12.948 1.00 94.06 109 GLY A O 1
ATOM 833 N N . ALA A 1 110 ? -13.372 3.816 14.342 1.00 95.31 110 ALA A N 1
ATOM 834 C CA . ALA A 1 110 ? -14.047 4.348 15.523 1.00 95.31 110 ALA A CA 1
ATOM 835 C C . ALA A 1 110 ? -14.368 5.841 15.361 1.00 95.31 110 ALA A C 1
ATOM 837 O O . ALA A 1 110 ? -15.493 6.248 15.647 1.00 95.31 110 ALA A O 1
ATOM 838 N N . GLN A 1 111 ? -13.425 6.645 14.854 1.00 93.31 111 GLN A N 1
ATOM 839 C CA . GLN A 1 111 ? -13.658 8.070 14.583 1.00 93.31 111 GLN A CA 1
ATOM 840 C C . GLN A 1 111 ? -14.754 8.274 13.533 1.00 93.31 111 GLN A C 1
ATOM 842 O O . GLN A 1 111 ? -15.704 9.020 13.762 1.00 93.31 111 GLN A O 1
ATOM 847 N N . ARG A 1 112 ? -14.702 7.528 12.427 1.00 94.31 112 ARG A N 1
ATOM 848 C CA . ARG A 1 112 ? -15.708 7.603 11.364 1.00 94.31 112 ARG A CA 1
ATOM 849 C C . ARG A 1 112 ? -17.109 7.246 11.862 1.00 94.31 112 ARG A C 1
ATOM 851 O O . ARG A 1 112 ? -18.080 7.929 11.544 1.00 94.31 112 ARG A O 1
ATOM 858 N N . VAL A 1 113 ? -17.247 6.184 12.658 1.00 95.25 113 VAL A N 1
ATOM 859 C CA . VAL A 1 113 ? -18.543 5.815 13.255 1.00 95.25 113 VAL A CA 1
ATOM 860 C C . VAL A 1 113 ? -19.003 6.879 14.256 1.00 95.25 113 VAL A C 1
ATOM 862 O O . VAL A 1 113 ? -20.191 7.211 14.284 1.00 95.25 113 VAL A O 1
ATOM 865 N N . ALA A 1 114 ? -18.090 7.442 15.049 1.00 94.25 114 ALA A N 1
ATOM 866 C CA . ALA A 1 114 ? -18.384 8.532 15.975 1.00 94.25 114 ALA A CA 1
ATOM 867 C C . ALA A 1 114 ? -18.939 9.768 15.254 1.00 94.25 114 ALA A C 1
ATOM 869 O O . ALA A 1 114 ? -19.978 10.282 15.661 1.00 94.25 114 ALA A O 1
ATOM 870 N N . GLU A 1 115 ? -18.342 10.191 14.140 1.00 93.44 115 GLU A N 1
ATOM 871 C CA . GLU A 1 115 ? -18.837 11.313 13.328 1.00 93.44 115 GLU A CA 1
ATOM 872 C C . GLU A 1 115 ? -20.267 11.080 12.817 1.00 93.44 115 GLU A C 1
ATOM 874 O O . GLU A 1 115 ? -21.119 11.970 12.878 1.00 93.44 115 GLU A O 1
ATOM 879 N N . LEU A 1 116 ? -20.568 9.859 12.365 1.00 92.12 116 LEU A N 1
ATOM 880 C CA . LEU A 1 116 ? -21.879 9.502 11.813 1.00 92.12 116 LEU A CA 1
ATOM 881 C C . LEU A 1 116 ? -22.993 9.433 12.863 1.00 92.12 116 LEU A C 1
ATOM 883 O O . LEU A 1 116 ? -24.169 9.650 12.540 1.00 92.12 116 LEU A O 1
ATOM 887 N N . THR A 1 117 ? -22.630 9.079 14.094 1.00 91.88 117 THR A N 1
ATOM 888 C CA . THR A 1 117 ? -23.571 8.744 15.174 1.00 91.88 117 THR A CA 1
ATOM 889 C C . THR A 1 117 ? -23.575 9.751 16.317 1.00 91.88 117 THR A C 1
ATOM 891 O O . THR A 1 117 ? -24.469 9.695 17.159 1.00 91.88 117 THR A O 1
ATOM 894 N N . LYS A 1 118 ? -22.613 10.680 16.329 1.00 92.75 118 LYS A N 1
ATOM 895 C CA . LYS A 1 118 ? -22.291 11.586 17.442 1.00 92.75 118 LYS A CA 1
ATOM 896 C C . LYS A 1 118 ? -21.848 10.862 18.722 1.00 92.75 118 LYS A C 1
ATOM 8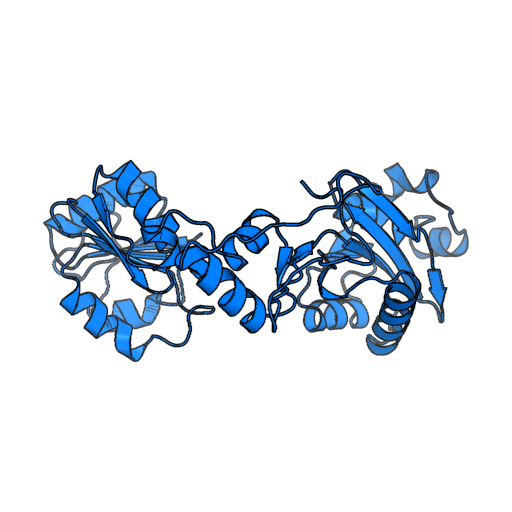98 O O . LYS A 1 118 ? -21.918 11.443 19.803 1.00 92.75 118 LYS A O 1
ATOM 903 N N . ALA A 1 119 ? -21.409 9.609 18.605 1.00 92.88 119 ALA A N 1
ATOM 904 C CA . ALA A 1 119 ? -20.812 8.870 19.709 1.00 92.88 119 ALA A CA 1
ATOM 905 C C . ALA A 1 119 ? -19.418 9.415 20.045 1.00 92.88 119 ALA A C 1
ATOM 907 O O . ALA A 1 119 ? -18.752 10.018 19.208 1.00 92.88 119 ALA A O 1
ATOM 908 N N . VAL A 1 120 ? -18.946 9.148 21.257 1.00 92.38 120 VAL A N 1
ATOM 909 C CA . VAL A 1 120 ? -17.567 9.422 21.663 1.00 92.38 120 VAL A CA 1
ATOM 910 C C . VAL A 1 120 ? -16.675 8.259 21.207 1.00 92.38 120 VAL A C 1
ATOM 912 O O . VAL A 1 120 ? -16.903 7.120 21.634 1.00 92.38 120 VAL A O 1
ATOM 915 N N . PRO A 1 121 ? -15.654 8.494 20.362 1.00 93.56 121 PRO A N 1
ATOM 916 C CA . PRO A 1 121 ? -14.701 7.454 20.009 1.00 93.56 121 PRO A CA 1
ATOM 917 C C . PRO A 1 121 ? -13.779 7.167 21.201 1.00 93.56 121 PRO A C 1
ATOM 919 O O . PRO A 1 121 ? -13.235 8.078 21.821 1.00 93.56 121 PRO A O 1
ATOM 922 N N . VAL A 1 122 ? -13.593 5.889 21.526 1.00 91.75 122 VAL A N 1
ATOM 923 C CA . VAL A 1 122 ? -12.711 5.421 22.601 1.00 91.75 122 VAL A CA 1
ATOM 924 C C . VAL A 1 122 ? -11.536 4.682 21.967 1.00 91.75 122 VAL A C 1
ATOM 926 O O . VAL A 1 122 ? -11.653 3.517 21.579 1.00 91.75 122 VAL A O 1
ATOM 929 N N . VAL A 1 123 ? -10.405 5.378 21.860 1.00 88.06 123 VAL A N 1
ATOM 930 C CA . VAL A 1 123 ? -9.130 4.857 21.350 1.00 88.06 123 VAL A CA 1
ATOM 931 C C . VAL A 1 123 ? -8.123 4.831 22.499 1.00 88.06 123 VAL A C 1
ATOM 933 O O . VAL A 1 123 ? -7.915 5.840 23.167 1.00 88.06 123 VAL A O 1
ATOM 936 N N . SER A 1 124 ? -7.527 3.667 22.760 1.00 79.56 124 SER A N 1
ATOM 937 C CA . SER A 1 124 ? -6.643 3.437 23.916 1.00 79.56 124 SER A CA 1
ATOM 938 C C . SER A 1 124 ? -5.174 3.211 23.547 1.00 79.56 124 SER A C 1
ATOM 940 O O . SER A 1 124 ? -4.340 3.002 24.429 1.00 79.56 124 SER A O 1
ATOM 942 N N . THR A 1 125 ? -4.831 3.232 22.257 1.00 71.69 125 THR A N 1
ATOM 943 C CA . THR A 1 125 ? -3.453 3.060 21.783 1.00 71.69 125 THR A CA 1
ATOM 944 C C . THR A 1 125 ? -2.574 4.223 22.242 1.00 71.69 125 THR A C 1
ATOM 946 O O . THR A 1 125 ? -2.929 5.386 22.083 1.00 71.69 125 THR A O 1
ATOM 949 N N . ALA A 1 126 ? -1.411 3.906 22.823 1.00 60.16 126 ALA A N 1
ATOM 950 C CA . ALA A 1 126 ? -0.518 4.893 23.442 1.00 60.16 126 ALA A CA 1
ATOM 951 C C . ALA A 1 126 ? -0.055 6.003 22.478 1.00 60.16 126 ALA A C 1
ATOM 953 O O . ALA A 1 126 ? 0.115 7.143 22.905 1.00 60.16 126 ALA A O 1
ATOM 954 N N . SER A 1 127 ? 0.111 5.683 21.190 1.00 59.91 127 SER A N 1
ATOM 955 C CA . SER A 1 127 ? 0.393 6.653 20.124 1.00 59.91 127 SER A CA 1
ATOM 956 C C . SER A 1 127 ? -0.716 7.706 20.022 1.00 59.91 127 SER A C 1
ATOM 958 O O . SER A 1 127 ? -0.450 8.895 20.182 1.00 59.91 127 SER A O 1
ATOM 960 N N . ASP A 1 128 ? -1.970 7.272 19.892 1.00 59.97 128 ASP A N 1
ATOM 961 C CA . ASP A 1 128 ? -3.138 8.146 19.728 1.00 59.97 128 ASP A CA 1
ATOM 962 C C . ASP A 1 128 ? -3.491 8.925 21.000 1.00 59.97 128 ASP A C 1
ATOM 964 O O . ASP A 1 128 ? -3.791 10.114 20.930 1.00 59.97 128 ASP A O 1
ATOM 968 N N . VAL A 1 129 ? -3.400 8.296 22.180 1.00 55.66 129 VAL A N 1
ATOM 969 C CA . VAL A 1 129 ? -3.665 8.964 23.471 1.00 55.66 129 VAL A CA 1
ATOM 970 C C . VAL A 1 129 ? -2.667 10.098 23.722 1.00 55.66 129 VAL A C 1
ATOM 972 O O . VAL A 1 129 ? -3.017 11.109 24.328 1.00 55.66 129 VAL A O 1
ATOM 975 N N . SER A 1 130 ? -1.429 9.956 23.240 1.00 53.28 130 SER A N 1
ATOM 976 C CA . SER A 1 130 ? -0.420 11.013 23.344 1.00 53.28 130 SER A CA 1
ATOM 977 C C . SER A 1 130 ? -0.613 12.150 22.331 1.00 53.28 130 SER A C 1
ATOM 979 O O . SER A 1 130 ? 0.043 13.182 22.468 1.00 53.28 130 SER A O 1
ATOM 981 N N . GLY A 1 131 ? -1.489 11.978 21.328 1.00 51.12 131 GLY A N 1
ATOM 982 C CA . GLY A 1 131 ? -1.672 12.916 20.217 1.00 51.12 131 GLY A CA 1
ATOM 983 C C . GLY A 1 131 ? -0.447 13.041 19.305 1.00 51.12 131 GLY A C 1
ATOM 984 O O . GLY A 1 131 ? -0.345 14.002 18.546 1.00 51.12 131 GLY A O 1
ATOM 985 N N . LYS A 1 132 ? 0.512 12.112 19.404 1.00 59.12 132 LYS A N 1
ATOM 986 C CA . LYS A 1 132 ? 1.766 12.151 18.653 1.00 59.12 132 LYS A CA 1
ATOM 987 C C . LYS A 1 132 ? 1.803 11.024 17.632 1.00 59.12 132 LYS A C 1
ATOM 989 O O . LYS A 1 132 ? 1.567 9.863 17.961 1.00 59.12 132 LYS A O 1
ATOM 994 N N . ILE A 1 133 ? 2.132 11.392 16.400 1.00 65.06 133 ILE A N 1
ATOM 995 C CA . ILE A 1 133 ? 2.178 10.487 15.253 1.00 65.06 133 ILE A CA 1
ATOM 996 C C . ILE A 1 133 ? 3.293 9.448 15.465 1.00 65.06 133 ILE A C 1
ATOM 998 O O . ILE A 1 133 ? 4.424 9.798 15.810 1.00 65.06 133 ILE A O 1
ATOM 1002 N N . ALA A 1 134 ? 2.971 8.167 15.280 1.00 73.75 134 ALA A 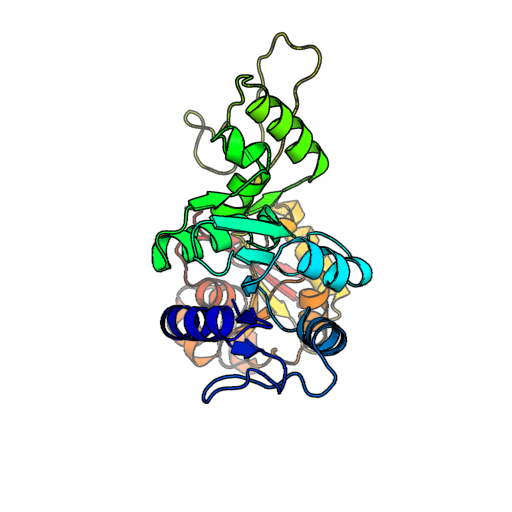N 1
ATOM 1003 C CA . ALA A 1 134 ? 3.944 7.081 15.330 1.00 73.75 134 ALA A CA 1
ATOM 1004 C C . ALA A 1 134 ? 4.687 6.942 13.989 1.00 73.75 134 ALA A C 1
ATOM 1006 O O . ALA A 1 134 ? 4.196 7.356 12.941 1.00 73.75 134 ALA A O 1
ATOM 1007 N N . VAL A 1 135 ? 5.895 6.371 13.998 1.00 76.81 135 VAL A N 1
ATOM 1008 C CA . VAL A 1 135 ? 6.743 6.320 12.787 1.00 76.81 135 VAL A CA 1
ATOM 1009 C C . VAL A 1 135 ? 6.129 5.447 11.683 1.00 76.81 135 VAL A C 1
ATOM 1011 O O . VAL A 1 135 ? 6.299 5.731 10.500 1.00 76.81 135 VAL A O 1
ATOM 1014 N N . ASP A 1 136 ? 5.391 4.404 12.056 1.00 72.50 136 ASP A N 1
ATOM 1015 C CA . ASP A 1 136 ? 4.610 3.579 11.133 1.00 72.50 136 ASP A CA 1
ATOM 1016 C C . ASP A 1 136 ? 3.424 4.334 10.523 1.00 72.50 136 ASP A C 1
ATOM 1018 O O . ASP A 1 136 ? 3.163 4.168 9.332 1.00 72.50 136 ASP A O 1
ATOM 1022 N N . THR A 1 137 ? 2.775 5.216 11.289 1.00 70.62 137 THR A N 1
ATOM 1023 C CA . THR A 1 137 ? 1.738 6.123 10.773 1.00 70.62 137 THR A CA 1
ATOM 1024 C C . THR A 1 137 ? 2.299 7.055 9.702 1.00 70.62 137 THR A C 1
ATOM 1026 O O . THR A 1 137 ? 1.727 7.145 8.621 1.00 70.62 137 THR A O 1
ATOM 1029 N N . ILE A 1 138 ? 3.461 7.673 9.959 1.00 73.31 138 ILE A N 1
ATOM 1030 C CA . ILE A 1 138 ? 4.136 8.550 8.984 1.00 73.31 138 ILE A CA 1
ATOM 1031 C C . ILE A 1 138 ? 4.421 7.779 7.690 1.00 73.31 138 ILE A C 1
ATOM 1033 O O . ILE A 1 138 ? 4.132 8.262 6.599 1.00 73.31 138 ILE A O 1
ATOM 1037 N N . ALA A 1 139 ? 4.956 6.558 7.795 1.00 74.00 139 ALA A N 1
ATOM 1038 C CA . ALA A 1 139 ? 5.229 5.735 6.620 1.00 74.00 139 ALA A CA 1
ATOM 1039 C C . ALA A 1 139 ? 3.946 5.408 5.835 1.00 74.00 139 ALA A C 1
ATOM 1041 O O . ALA A 1 139 ? 3.951 5.485 4.609 1.00 74.00 139 ALA A O 1
ATOM 1042 N N . MET A 1 140 ? 2.843 5.093 6.521 1.00 70.75 140 MET A N 1
ATOM 1043 C CA . MET A 1 140 ? 1.561 4.795 5.880 1.00 70.75 140 MET A CA 1
ATOM 1044 C C . MET A 1 140 ? 0.986 6.004 5.132 1.00 70.75 140 MET A C 1
ATOM 1046 O O . MET A 1 140 ? 0.610 5.868 3.969 1.00 70.75 140 MET A O 1
ATOM 1050 N N . GLU A 1 141 ? 0.964 7.183 5.759 1.00 67.69 141 GLU A N 1
ATOM 1051 C CA . GLU A 1 141 ? 0.464 8.421 5.143 1.00 67.69 141 GLU A CA 1
ATOM 1052 C C . GLU A 1 141 ? 1.274 8.816 3.898 1.00 67.69 141 GLU A C 1
ATOM 1054 O O . GLU A 1 141 ? 0.717 9.316 2.921 1.00 67.69 141 GLU A O 1
ATOM 1059 N N . MET A 1 142 ? 2.576 8.518 3.895 1.00 69.06 142 MET A N 1
ATOM 1060 C CA . MET A 1 142 ? 3.468 8.745 2.754 1.00 69.06 142 MET A CA 1
ATOM 1061 C C . MET A 1 142 ? 3.376 7.662 1.663 1.00 69.06 142 MET A C 1
ATOM 1063 O O . MET A 1 142 ? 4.050 7.774 0.639 1.00 69.06 142 MET A O 1
ATOM 1067 N N . GLY A 1 143 ? 2.600 6.588 1.863 1.00 68.56 143 GLY A N 1
ATOM 1068 C CA . GLY A 1 143 ? 2.614 5.426 0.966 1.00 68.56 143 GLY A CA 1
ATOM 1069 C C . GLY A 1 143 ? 3.992 4.752 0.902 1.00 68.56 143 GLY A C 1
ATOM 1070 O O . GLY A 1 143 ? 4.450 4.341 -0.162 1.00 68.56 143 GLY A O 1
ATOM 1071 N N . ALA A 1 144 ? 4.689 4.701 2.033 1.00 76.88 144 ALA A N 1
ATOM 1072 C CA . ALA A 1 144 ? 6.058 4.238 2.175 1.00 76.88 144 ALA A CA 1
ATOM 1073 C C . ALA A 1 144 ? 6.148 2.986 3.060 1.00 76.88 144 ALA A C 1
ATOM 1075 O O . ALA A 1 144 ? 5.256 2.666 3.848 1.00 76.88 144 ALA A O 1
ATOM 1076 N N . LYS A 1 145 ? 7.272 2.271 2.965 1.00 76.50 145 LYS A N 1
ATOM 1077 C CA . LYS A 1 145 ? 7.590 1.126 3.823 1.00 76.50 145 LYS A CA 1
ATOM 1078 C C . LYS A 1 145 ? 8.673 1.455 4.829 1.00 76.50 145 LYS A C 1
ATOM 1080 O O . LYS A 1 145 ? 9.626 2.173 4.547 1.00 76.50 145 LYS A O 1
ATOM 1085 N N . LEU A 1 146 ? 8.568 0.826 5.993 1.00 79.88 146 LEU A N 1
ATOM 1086 C CA . LEU A 1 146 ? 9.636 0.832 6.980 1.00 79.88 146 LEU A CA 1
ATOM 1087 C C . LEU A 1 146 ? 10.759 -0.126 6.565 1.00 79.88 146 LEU A C 1
ATOM 1089 O O . LEU A 1 146 ? 10.528 -1.257 6.108 1.00 79.88 146 LEU A O 1
ATOM 1093 N N . GLU A 1 147 ? 11.996 0.315 6.769 1.00 81.06 147 GLU A N 1
ATOM 1094 C CA . GLU A 1 147 ? 13.165 -0.556 6.682 1.00 81.06 147 GLU A CA 1
ATOM 1095 C C . GLU A 1 147 ? 13.074 -1.665 7.747 1.00 81.06 147 GLU A C 1
ATOM 1097 O O . GLU A 1 147 ? 13.111 -2.848 7.389 1.00 81.06 147 GLU A O 1
ATOM 1102 N N . SER A 1 148 ? 12.761 -1.298 8.998 1.00 81.88 148 SER A N 1
ATOM 1103 C CA . SER A 1 148 ? 12.510 -2.222 10.108 1.00 81.88 148 SER A CA 1
ATOM 1104 C C . SER A 1 148 ? 11.354 -1.771 11.016 1.00 81.88 148 SER A C 1
ATOM 1106 O O . SER A 1 148 ? 11.260 -0.619 11.433 1.00 81.88 148 SER A O 1
ATOM 1108 N N . LEU A 1 149 ? 10.476 -2.716 11.381 1.00 75.06 149 LEU A N 1
ATOM 1109 C CA . LEU A 1 149 ? 9.422 -2.490 12.383 1.00 75.06 149 LEU A CA 1
ATOM 1110 C C . LEU A 1 149 ? 9.996 -2.305 13.795 1.00 75.06 149 LEU A C 1
ATOM 1112 O O . LEU A 1 149 ? 9.361 -1.696 14.654 1.00 75.06 149 LEU A O 1
ATOM 1116 N N . GLU A 1 150 ? 11.172 -2.867 14.064 1.00 79.25 150 GLU A N 1
ATOM 1117 C CA . GLU A 1 150 ? 11.797 -2.810 15.382 1.00 79.25 150 GLU A CA 1
ATOM 1118 C C . GLU A 1 150 ? 12.392 -1.424 15.653 1.00 79.25 150 GLU A C 1
ATOM 1120 O O . GLU A 1 150 ? 12.148 -0.849 16.715 1.00 79.25 150 GLU A O 1
ATOM 1125 N N . SER A 1 151 ? 13.098 -0.848 14.672 1.00 81.69 151 SER A N 1
ATOM 1126 C CA . SER A 1 151 ? 13.620 0.521 14.767 1.00 81.69 151 SER A CA 1
ATOM 1127 C C . SER A 1 151 ? 12.483 1.540 14.861 1.00 81.69 151 SER A C 1
ATOM 1129 O O . SER A 1 151 ? 12.512 2.408 15.734 1.00 81.69 151 SER A O 1
ATOM 1131 N N . ALA A 1 152 ? 11.420 1.372 14.067 1.00 80.75 152 ALA A N 1
ATOM 1132 C CA . ALA A 1 152 ? 10.232 2.220 14.130 1.00 80.75 152 ALA A CA 1
ATOM 1133 C C . ALA A 1 152 ? 9.578 2.221 15.522 1.00 80.75 152 ALA A C 1
ATOM 1135 O O . ALA A 1 152 ? 9.206 3.280 16.029 1.00 80.75 152 ALA A O 1
ATOM 1136 N N . LYS A 1 153 ? 9.491 1.061 16.190 1.00 81.12 153 LYS A N 1
ATOM 1137 C CA . LYS A 1 153 ? 8.985 0.969 17.572 1.00 81.12 153 LYS A CA 1
ATOM 1138 C C . LYS A 1 153 ? 9.885 1.688 18.571 1.00 81.12 153 LYS A C 1
ATOM 1140 O O . LYS A 1 153 ? 9.369 2.365 19.464 1.00 81.12 153 LYS A O 1
ATOM 1145 N N . ARG A 1 154 ? 11.211 1.558 18.437 1.00 83.88 154 ARG A N 1
ATOM 1146 C CA . ARG A 1 154 ? 12.168 2.247 19.318 1.00 83.88 154 ARG A CA 1
ATOM 1147 C C . ARG A 1 154 ? 12.045 3.762 19.188 1.00 83.88 154 ARG A C 1
ATOM 1149 O O . ARG A 1 154 ? 11.890 4.438 20.201 1.00 83.88 154 ARG A O 1
ATOM 1156 N N . VAL A 1 155 ? 11.993 4.280 17.961 1.00 83.44 155 VAL A N 1
ATOM 1157 C CA . VAL A 1 155 ? 11.801 5.717 17.707 1.00 83.44 155 VAL A CA 1
ATOM 1158 C C . VAL A 1 155 ? 10.417 6.187 18.176 1.00 83.44 155 VAL A C 1
ATOM 1160 O O . VAL A 1 155 ? 10.318 7.191 18.875 1.00 83.44 155 VAL A O 1
ATOM 1163 N N . THR A 1 156 ? 9.351 5.431 17.899 1.00 79.44 156 THR A N 1
ATOM 1164 C CA . THR A 1 156 ? 7.986 5.751 18.368 1.00 79.44 156 THR A CA 1
ATOM 1165 C C . THR A 1 156 ? 7.901 5.818 19.894 1.00 79.44 156 THR A C 1
ATOM 1167 O O . THR A 1 156 ? 7.219 6.683 20.440 1.00 79.44 156 THR A O 1
ATOM 1170 N N . SER A 1 157 ? 8.632 4.960 20.607 1.00 82.00 157 SER A N 1
ATOM 1171 C CA . SER A 1 157 ? 8.670 4.994 22.074 1.00 82.00 157 SER A CA 1
ATOM 1172 C C . SER A 1 157 ? 9.256 6.310 22.603 1.00 82.00 157 SER A C 1
ATOM 1174 O O . SER A 1 157 ? 8.762 6.833 23.600 1.00 82.00 157 SER A O 1
ATOM 1176 N N . LEU A 1 158 ? 10.251 6.885 21.912 1.00 81.62 158 LEU A N 1
ATOM 1177 C CA . LEU A 1 158 ? 10.810 8.203 22.242 1.00 81.62 158 LEU A CA 1
ATOM 1178 C C . LEU A 1 158 ? 9.785 9.323 22.007 1.00 81.62 158 LEU A C 1
ATOM 1180 O O . LEU A 1 158 ? 9.616 10.192 22.864 1.00 81.62 158 LEU A O 1
ATOM 1184 N N . ILE A 1 159 ? 9.047 9.262 20.891 1.00 79.19 159 ILE A N 1
ATOM 1185 C CA . ILE A 1 159 ? 7.968 10.211 20.575 1.00 79.19 159 ILE A CA 1
ATOM 1186 C C . ILE A 1 159 ? 6.913 10.201 21.690 1.00 79.19 159 ILE A C 1
ATOM 1188 O O . ILE A 1 159 ? 6.606 11.247 22.274 1.00 79.19 159 ILE A O 1
ATOM 1192 N N . VAL A 1 160 ? 6.402 9.016 22.042 1.00 76.12 160 VAL A N 1
ATOM 1193 C CA . VAL A 1 160 ? 5.400 8.838 23.106 1.00 76.12 160 VAL A CA 1
ATOM 1194 C C . VAL A 1 160 ? 5.924 9.379 24.441 1.00 76.12 160 VAL A C 1
ATOM 1196 O O . VAL A 1 160 ? 5.208 10.127 25.109 1.00 76.12 160 VAL A O 1
ATOM 1199 N N . ALA A 1 161 ? 7.193 9.116 24.776 1.00 78.94 161 ALA A N 1
ATOM 1200 C CA . ALA A 1 161 ? 7.853 9.632 25.979 1.00 78.94 161 ALA A CA 1
ATOM 1201 C C . ALA A 1 161 ? 8.061 11.163 25.990 1.00 78.94 161 ALA A C 1
ATOM 1203 O O . ALA A 1 161 ? 8.370 11.727 27.034 1.00 78.94 161 ALA A O 1
ATOM 1204 N N . GLY A 1 162 ? 7.860 11.855 24.861 1.00 71.88 162 GLY A N 1
ATOM 1205 C CA . GLY A 1 162 ? 8.043 13.309 24.760 1.00 71.88 162 GLY A CA 1
ATOM 1206 C C . GLY A 1 162 ? 9.475 13.757 24.533 1.00 71.88 162 GLY A C 1
ATOM 1207 O O . GLY A 1 162 ? 9.758 14.946 24.653 1.00 71.88 162 GLY A O 1
ATOM 1208 N N . GLU A 1 163 ? 10.354 12.834 24.159 1.00 79.31 163 GLU A N 1
ATOM 1209 C CA . GLU A 1 163 ? 11.695 13.169 23.705 1.00 79.31 163 GLU A CA 1
ATOM 1210 C C . GLU A 1 163 ? 11.638 13.858 22.334 1.00 79.31 163 GLU A C 1
ATOM 1212 O O . GLU A 1 163 ? 10.756 13.592 21.510 1.00 79.31 163 GLU A O 1
ATOM 1217 N N . ARG A 1 164 ? 12.601 14.746 22.067 1.00 74.94 164 ARG A N 1
ATOM 1218 C CA . ARG A 1 164 ? 12.719 15.405 20.761 1.00 74.94 164 ARG A CA 1
ATOM 1219 C C . ARG A 1 164 ? 13.199 14.394 19.721 1.00 74.94 164 ARG A C 1
ATOM 1221 O O . ARG A 1 164 ? 14.362 13.996 19.732 1.00 74.94 164 ARG A O 1
ATOM 1228 N N . VAL A 1 165 ? 12.306 14.030 18.807 1.00 74.25 165 VAL A N 1
ATOM 1229 C CA . VAL A 1 165 ? 12.598 13.230 17.615 1.00 74.25 165 VAL A CA 1
ATOM 1230 C C . VAL A 1 165 ? 12.474 14.134 16.396 1.00 74.25 165 VAL A C 1
ATOM 1232 O O . VAL A 1 165 ? 11.472 14.825 16.235 1.00 74.25 165 VAL A O 1
ATOM 1235 N N . GLU A 1 166 ? 13.503 14.157 15.555 1.00 71.44 166 GLU A N 1
ATOM 1236 C CA . GLU A 1 166 ? 13.516 14.949 14.326 1.00 71.44 166 GLU A CA 1
ATOM 1237 C C . GLU A 1 166 ? 13.377 14.027 13.118 1.00 71.44 166 GLU A C 1
ATOM 1239 O O . GLU A 1 166 ? 14.185 13.115 12.933 1.00 71.44 166 GLU A O 1
ATOM 1244 N N . LEU A 1 167 ? 12.386 14.299 12.267 1.00 67.38 167 LEU A N 1
ATOM 1245 C CA . LEU A 1 167 ? 12.388 13.803 10.898 1.00 67.38 167 LEU A CA 1
ATOM 1246 C C . LEU A 1 167 ? 13.342 14.690 10.097 1.00 67.38 167 LEU A C 1
ATOM 1248 O O . LEU A 1 167 ? 13.009 15.822 9.753 1.00 67.38 167 LEU A O 1
ATOM 1252 N N . LYS A 1 168 ? 14.554 14.202 9.836 1.00 69.12 168 LYS A N 1
ATOM 1253 C CA . LYS A 1 168 ? 15.516 14.937 9.013 1.00 69.12 168 LYS A CA 1
ATOM 1254 C C . LYS A 1 168 ? 15.292 14.630 7.537 1.00 69.12 168 LYS A C 1
ATOM 1256 O O . LYS A 1 168 ? 15.740 13.600 7.044 1.00 69.12 168 LYS A O 1
ATOM 1261 N N . VAL A 1 169 ? 14.642 15.564 6.849 1.00 58.53 169 VAL A N 1
ATOM 1262 C CA . VAL A 1 169 ? 14.654 15.680 5.385 1.00 58.53 169 VAL A CA 1
ATOM 1263 C C . VAL A 1 169 ? 15.703 16.751 5.029 1.00 58.53 169 VAL A C 1
ATOM 1265 O O . VAL A 1 169 ? 15.766 17.768 5.724 1.00 58.53 169 VAL A O 1
ATOM 1268 N N . PRO A 1 170 ? 16.600 16.553 4.048 1.00 52.06 170 PRO A N 1
ATOM 1269 C CA . PRO A 1 170 ? 17.686 17.504 3.807 1.00 52.06 170 PRO A CA 1
ATOM 1270 C C . PRO A 1 170 ? 17.174 18.813 3.185 1.00 52.06 170 PRO A C 1
ATOM 1272 O O . PRO A 1 170 ? 16.955 18.890 1.982 1.00 52.06 170 PRO A O 1
ATOM 1275 N N . GLU A 1 171 ? 17.047 19.879 3.979 1.00 53.00 171 GLU A N 1
ATOM 1276 C CA . GLU A 1 171 ? 16.630 21.196 3.458 1.00 53.00 171 GLU A CA 1
ATOM 1277 C C . GLU A 1 171 ? 17.786 22.018 2.855 1.00 53.00 171 GLU A C 1
ATOM 127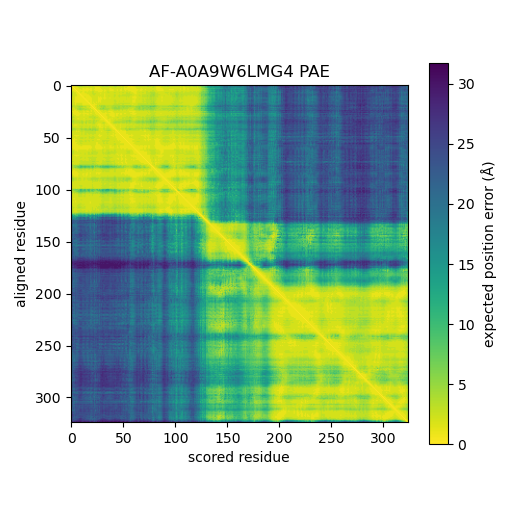9 O O . GLU A 1 171 ? 17.552 22.893 2.029 1.00 53.00 171 GLU A O 1
ATOM 1284 N N . ASN A 1 172 ? 19.048 21.698 3.173 1.00 51.97 172 ASN A N 1
ATOM 1285 C CA . ASN A 1 172 ? 20.197 22.526 2.764 1.00 51.97 172 ASN A CA 1
ATOM 1286 C C . ASN A 1 172 ? 21.135 21.863 1.732 1.00 51.97 172 ASN A C 1
ATOM 1288 O O . ASN A 1 172 ? 22.127 22.478 1.348 1.00 51.97 172 ASN A O 1
ATOM 1292 N N . ILE A 1 173 ? 20.866 20.615 1.308 1.00 51.84 173 ILE A N 1
ATOM 1293 C CA . ILE A 1 173 ? 21.741 19.830 0.398 1.00 51.84 173 ILE A CA 1
ATOM 1294 C C . ILE A 1 173 ? 20.932 19.022 -0.653 1.00 51.84 173 ILE A C 1
ATOM 1296 O O . ILE A 1 173 ? 21.371 17.979 -1.117 1.00 51.84 173 ILE A O 1
ATOM 1300 N N . GLY A 1 174 ? 19.762 19.509 -1.087 1.00 50.19 174 GLY A N 1
ATOM 1301 C CA . GLY A 1 174 ? 19.216 19.110 -2.398 1.00 50.19 174 GLY A CA 1
ATOM 1302 C C . GLY A 1 174 ? 18.132 18.023 -2.451 1.00 50.19 174 GLY A C 1
ATOM 1303 O O . GLY A 1 174 ? 18.250 17.102 -3.251 1.00 50.19 174 GLY A O 1
ATOM 1304 N N . GLY A 1 175 ? 17.030 18.184 -1.711 1.00 54.75 175 GLY A N 1
ATOM 1305 C CA . GLY A 1 175 ? 15.750 17.533 -2.043 1.00 54.75 175 GLY A CA 1
ATOM 1306 C C . GLY A 1 175 ? 15.412 16.247 -1.268 1.00 54.75 175 GLY A C 1
ATOM 1307 O O . GLY A 1 175 ? 16.154 15.840 -0.369 1.00 54.75 175 GLY A O 1
ATOM 1308 N N . PRO A 1 176 ? 14.248 15.629 -1.556 1.00 58.03 176 PRO A N 1
ATOM 1309 C CA . PRO A 1 176 ? 13.832 14.376 -0.926 1.00 58.03 176 PRO A CA 1
ATOM 1310 C C . PRO A 1 176 ? 14.774 13.217 -1.313 1.00 58.03 176 PRO A C 1
ATOM 1312 O O . PRO A 1 176 ? 15.312 13.203 -2.414 1.00 58.03 176 PRO A O 1
ATOM 1315 N N . ASN A 1 177 ? 14.926 12.223 -0.422 1.00 63.94 177 ASN A N 1
ATOM 1316 C CA . ASN A 1 177 ? 15.696 10.976 -0.621 1.00 63.94 177 ASN A CA 1
ATOM 1317 C C . ASN A 1 177 ? 17.248 11.101 -0.638 1.00 63.94 177 ASN A C 1
ATOM 1319 O O . ASN A 1 177 ? 17.879 10.875 -1.670 1.00 63.94 177 ASN A O 1
ATOM 1323 N N . PRO A 1 178 ? 17.899 11.427 0.499 1.00 73.19 178 PRO A N 1
ATOM 1324 C CA . PRO A 1 178 ? 19.360 11.504 0.579 1.00 73.19 178 PRO A CA 1
ATOM 1325 C C . PRO A 1 178 ? 20.052 10.132 0.560 1.00 73.19 178 PRO A C 1
ATOM 1327 O O . PRO A 1 178 ? 19.583 9.186 1.188 1.00 73.19 178 PRO A O 1
ATOM 1330 N N . ALA A 1 179 ? 21.258 10.080 -0.017 1.00 70.38 179 ALA A N 1
ATOM 1331 C CA . ALA A 1 179 ? 22.155 8.918 0.067 1.00 70.38 179 ALA A CA 1
ATOM 1332 C C . ALA A 1 179 ? 22.839 8.754 1.447 1.00 70.38 179 ALA A C 1
ATOM 1334 O O . ALA A 1 179 ? 23.442 7.724 1.733 1.00 70.38 179 ALA A O 1
ATOM 1335 N N . GLY A 1 180 ? 22.779 9.764 2.326 1.00 67.88 180 GLY A N 1
ATOM 1336 C CA . GLY A 1 180 ? 23.397 9.702 3.654 1.00 67.88 180 GLY A CA 1
ATOM 1337 C C . GLY A 1 180 ? 22.920 10.795 4.612 1.00 67.88 180 GLY A C 1
ATOM 1338 O O . GLY A 1 180 ? 22.421 11.837 4.192 1.00 67.88 180 GLY A O 1
ATOM 1339 N N . VAL A 1 181 ? 23.083 10.560 5.919 1.00 73.81 181 VAL A N 1
ATOM 1340 C CA . VAL A 1 181 ? 22.672 11.487 6.990 1.00 73.81 181 VAL A CA 1
ATOM 1341 C C . VAL A 1 181 ? 23.811 11.676 7.992 1.00 73.81 181 VAL A C 1
ATOM 1343 O O . VAL A 1 181 ? 24.381 10.706 8.486 1.00 73.81 181 VAL A O 1
ATOM 1346 N N . VAL A 1 182 ? 24.114 12.931 8.342 1.00 61.16 182 VAL A N 1
ATOM 1347 C CA . VAL A 1 182 ? 25.027 13.267 9.448 1.00 61.16 182 VAL A CA 1
ATOM 1348 C C . VAL A 1 182 ? 24.213 13.556 10.708 1.00 61.16 182 VAL A C 1
ATOM 1350 O O . VAL A 1 182 ? 23.392 14.478 10.743 1.00 61.16 182 VAL A O 1
ATOM 1353 N N . VAL A 1 183 ? 24.457 12.781 11.767 1.00 71.94 183 VAL A N 1
ATOM 1354 C CA . VAL A 1 183 ? 23.784 12.940 13.061 1.00 71.94 183 VAL A CA 1
ATOM 1355 C C . VAL A 1 183 ? 24.754 13.495 14.103 1.00 71.94 183 VAL A C 1
ATOM 1357 O O . VAL A 1 183 ? 25.736 12.850 14.455 1.00 71.94 183 VAL A O 1
ATOM 1360 N N . VAL A 1 184 ? 24.465 14.694 14.617 1.00 67.88 184 VAL A N 1
ATOM 1361 C CA . VAL A 1 184 ? 25.205 15.325 15.721 1.00 67.88 184 VAL A CA 1
ATOM 1362 C C . VAL A 1 184 ? 24.418 15.098 17.008 1.00 67.88 184 VAL A C 1
ATOM 1364 O O . VAL A 1 184 ? 23.300 15.593 17.138 1.00 67.88 184 VAL A O 1
ATOM 1367 N N . SER A 1 185 ? 24.972 14.335 17.951 1.00 73.50 185 SER A N 1
ATOM 1368 C CA . SER A 1 185 ? 24.316 14.019 19.224 1.00 73.50 185 SER A CA 1
ATOM 1369 C C . SER A 1 185 ? 25.341 13.749 20.324 1.00 73.50 185 SER A C 1
ATOM 1371 O O . SER A 1 185 ? 26.392 13.167 20.070 1.00 73.50 185 SER A O 1
ATOM 1373 N N . ASN A 1 186 ? 25.024 14.143 21.559 1.00 69.56 186 ASN A N 1
ATOM 1374 C CA . ASN A 1 186 ? 25.785 13.781 22.760 1.00 69.56 186 ASN A CA 1
ATOM 1375 C C . ASN A 1 186 ? 25.245 12.506 23.446 1.00 69.56 186 ASN A C 1
ATOM 1377 O O . ASN A 1 186 ? 25.656 12.180 24.561 1.00 69.56 186 ASN A O 1
ATOM 1381 N N . ARG A 1 187 ? 24.296 11.795 22.820 1.00 76.12 187 ARG A N 1
ATOM 1382 C CA . ARG A 1 187 ? 23.734 10.537 23.333 1.00 76.12 187 ARG A CA 1
ATOM 1383 C C . ARG A 1 187 ? 24.645 9.355 22.982 1.00 76.12 187 ARG A C 1
ATOM 1385 O O . ARG A 1 187 ? 25.203 9.301 21.893 1.00 76.12 187 ARG A O 1
ATOM 1392 N N . LYS A 1 188 ? 24.751 8.380 23.897 1.00 73.50 188 LYS A N 1
ATOM 1393 C CA . LYS A 1 188 ? 25.561 7.157 23.711 1.00 73.50 188 LYS A CA 1
ATOM 1394 C C . LYS A 1 188 ? 25.028 6.251 22.594 1.00 73.50 188 LYS A C 1
ATOM 1396 O O . LYS A 1 188 ? 25.814 5.620 21.899 1.00 73.50 188 LYS A O 1
ATOM 1401 N N . THR A 1 189 ? 23.708 6.208 22.435 1.00 74.88 189 THR A N 1
ATOM 1402 C CA . THR A 1 189 ? 23.015 5.502 21.355 1.00 74.88 189 THR A CA 1
ATOM 1403 C C . THR A 1 189 ? 22.051 6.481 20.701 1.00 74.88 189 THR A C 1
ATOM 1405 O O . THR A 1 189 ? 21.388 7.251 21.401 1.00 74.88 189 THR A O 1
ATOM 1408 N N . VAL A 1 190 ? 21.980 6.454 19.373 1.00 77.06 190 VAL A N 1
ATOM 1409 C CA . VAL A 1 190 ? 21.021 7.226 18.583 1.00 77.06 190 VAL A CA 1
ATOM 1410 C C . VAL A 1 190 ? 20.199 6.240 17.766 1.00 77.06 190 VAL A C 1
ATOM 1412 O O . VAL A 1 190 ? 20.754 5.501 16.957 1.00 77.06 190 VAL A O 1
ATOM 1415 N N . GLU A 1 191 ? 18.891 6.211 18.002 1.00 80.00 191 GLU A N 1
ATOM 1416 C CA . GLU A 1 191 ? 17.962 5.389 17.226 1.00 80.00 191 GLU A CA 1
ATOM 1417 C C . GLU A 1 191 ? 17.673 6.063 15.883 1.00 80.00 191 GLU A C 1
ATOM 1419 O O . GLU A 1 191 ? 17.363 7.255 15.836 1.00 80.00 191 GLU A O 1
ATOM 1424 N N . ILE A 1 192 ? 17.772 5.301 14.795 1.00 78.62 192 ILE A N 1
ATOM 1425 C CA . ILE A 1 192 ? 17.534 5.768 13.425 1.00 78.62 192 ILE A CA 1
ATOM 1426 C C . ILE A 1 192 ? 16.528 4.818 12.777 1.00 78.62 192 ILE A C 1
ATOM 1428 O O . ILE A 1 192 ? 16.621 3.601 12.938 1.00 78.62 192 ILE A O 1
ATOM 1432 N N . SER A 1 193 ? 15.564 5.374 12.047 1.00 76.25 193 SER A N 1
ATOM 1433 C CA . SER A 1 193 ? 14.604 4.611 11.249 1.00 76.25 193 SER A CA 1
ATOM 1434 C C . SER A 1 193 ? 14.537 5.204 9.847 1.00 76.25 193 SER A C 1
ATOM 1436 O O . SER A 1 193 ? 14.300 6.402 9.703 1.00 76.25 193 SER A O 1
ATOM 1438 N N . GLN A 1 194 ? 14.727 4.368 8.825 1.00 80.69 194 GLN A N 1
ATOM 1439 C CA . GLN A 1 194 ? 14.588 4.758 7.423 1.00 80.69 194 GLN A CA 1
ATOM 1440 C C . GLN A 1 194 ? 13.170 4.448 6.921 1.00 80.69 194 GLN A C 1
ATOM 1442 O O . GLN A 1 194 ? 12.667 3.331 7.079 1.00 80.69 194 GLN A O 1
ATOM 1447 N N . ILE A 1 195 ? 12.541 5.447 6.302 1.00 77.12 195 ILE A N 1
ATOM 1448 C CA . ILE A 1 195 ? 11.280 5.318 5.565 1.00 77.12 195 ILE A CA 1
ATOM 1449 C C . ILE A 1 195 ? 11.628 5.265 4.074 1.00 77.12 195 ILE A C 1
ATOM 1451 O O . ILE A 1 195 ? 12.339 6.135 3.577 1.00 77.12 195 ILE A O 1
ATOM 1455 N N . ILE A 1 196 ? 11.158 4.230 3.379 1.00 85.00 196 ILE A N 1
ATOM 1456 C CA . ILE A 1 196 ? 11.447 3.971 1.965 1.00 85.00 196 ILE A CA 1
ATOM 1457 C C . ILE A 1 196 ? 10.163 4.228 1.166 1.00 85.00 196 ILE A C 1
ATOM 1459 O O . ILE A 1 196 ? 9.226 3.433 1.290 1.00 85.00 196 ILE A O 1
ATOM 1463 N N . PRO A 1 197 ? 10.079 5.305 0.368 1.00 85.06 197 PRO A N 1
ATOM 1464 C CA . PRO A 1 197 ? 8.888 5.592 -0.426 1.00 85.06 197 PRO A CA 1
ATOM 1465 C C . PRO A 1 197 ? 8.658 4.506 -1.480 1.00 85.06 197 PRO A C 1
ATOM 1467 O O . PRO A 1 197 ? 9.602 4.064 -2.135 1.00 85.06 197 PRO A O 1
ATOM 1470 N N . GLU A 1 198 ? 7.407 4.078 -1.666 1.00 91.00 198 GLU A N 1
ATOM 1471 C CA . GLU A 1 198 ? 7.037 3.171 -2.757 1.00 91.00 198 GLU A CA 1
ATOM 1472 C C . GLU A 1 198 ? 6.674 3.986 -4.006 1.00 91.00 198 GLU A C 1
ATOM 1474 O O . GLU A 1 198 ? 5.503 4.129 -4.354 1.00 91.00 198 GLU A O 1
ATOM 1479 N N . ASN A 1 199 ? 7.684 4.564 -4.660 1.00 92.81 199 ASN A N 1
ATOM 1480 C CA . ASN A 1 199 ? 7.522 5.492 -5.783 1.00 92.81 199 ASN A CA 1
ATOM 1481 C C . ASN A 1 199 ? 8.263 5.067 -7.064 1.00 92.81 199 ASN A C 1
ATOM 1483 O O . ASN A 1 199 ? 8.324 5.840 -8.017 1.00 92.81 199 ASN A O 1
ATOM 1487 N N . ILE A 1 200 ? 8.831 3.858 -7.108 1.00 96.50 200 ILE A N 1
ATOM 1488 C CA . ILE A 1 200 ? 9.525 3.343 -8.294 1.00 96.50 200 ILE A CA 1
ATOM 1489 C C . ILE A 1 200 ? 8.602 2.449 -9.119 1.00 96.50 200 ILE A C 1
ATOM 1491 O O . ILE A 1 200 ? 8.113 1.425 -8.645 1.00 96.50 200 ILE A O 1
ATOM 1495 N N . VAL A 1 201 ? 8.411 2.796 -10.385 1.00 97.50 201 VAL A N 1
ATOM 1496 C CA . VAL A 1 201 ? 7.690 1.987 -11.367 1.00 97.50 201 VAL A CA 1
ATOM 1497 C C . VAL A 1 201 ? 8.689 1.331 -12.310 1.00 97.50 201 VAL A C 1
ATOM 1499 O O . VAL A 1 201 ? 9.507 2.002 -12.942 1.00 97.50 201 VAL A O 1
ATOM 1502 N N . VAL A 1 202 ? 8.627 0.002 -12.403 1.00 98.00 202 VAL A N 1
ATOM 1503 C CA . VAL A 1 202 ? 9.572 -0.782 -13.204 1.00 98.00 202 VAL A CA 1
ATOM 1504 C C . VAL A 1 202 ? 8.895 -1.275 -14.474 1.00 98.00 202 VAL A C 1
ATOM 1506 O O . VAL A 1 202 ? 8.043 -2.159 -14.441 1.00 98.00 202 VAL A O 1
ATOM 1509 N N . GLY A 1 203 ? 9.317 -0.738 -15.612 1.00 97.00 203 GLY A N 1
ATOM 1510 C CA . GLY A 1 203 ? 8.915 -1.222 -16.925 1.00 97.00 203 GLY A CA 1
ATOM 1511 C C . GLY A 1 203 ? 9.779 -2.389 -17.369 1.00 97.00 203 GLY A C 1
ATOM 1512 O O . GLY A 1 203 ? 11.005 -2.279 -17.373 1.00 97.00 203 GLY A O 1
ATOM 1513 N N . ILE A 1 204 ? 9.165 -3.496 -17.785 1.00 95.94 204 ILE A N 1
ATOM 1514 C CA . ILE A 1 204 ? 9.884 -4.717 -18.153 1.00 95.94 204 ILE A CA 1
ATOM 1515 C C . ILE A 1 204 ? 9.475 -5.186 -19.547 1.00 95.94 204 ILE A C 1
ATOM 1517 O O . ILE A 1 204 ? 8.304 -5.408 -19.858 1.00 95.94 204 ILE A O 1
ATOM 1521 N N . GLY A 1 205 ? 10.474 -5.401 -20.398 1.00 92.75 205 GLY A N 1
ATOM 1522 C CA . GLY A 1 205 ? 10.326 -6.063 -21.684 1.00 92.75 205 GLY A CA 1
ATOM 1523 C C . GLY A 1 205 ? 11.308 -7.220 -21.827 1.00 92.75 205 GLY A C 1
ATOM 1524 O O . GLY A 1 205 ? 12.497 -6.992 -21.964 1.00 92.75 205 GLY A O 1
ATOM 1525 N N . CYS A 1 206 ? 10.825 -8.457 -21.884 1.00 92.00 206 CYS A N 1
ATOM 1526 C CA . CYS A 1 206 ? 11.655 -9.651 -22.091 1.00 92.00 206 CYS A CA 1
ATOM 1527 C C . CYS A 1 206 ? 11.341 -10.385 -23.413 1.00 92.00 206 CYS A C 1
ATOM 1529 O O . CYS A 1 206 ? 10.457 -9.966 -24.170 1.00 92.00 206 CYS A O 1
ATOM 1531 N N . ARG A 1 207 ? 12.078 -11.455 -23.730 1.00 90.38 207 ARG A N 1
ATOM 1532 C CA . ARG A 1 207 ? 11.687 -12.423 -24.772 1.00 90.38 207 ARG A CA 1
ATOM 1533 C C . ARG A 1 207 ? 10.598 -13.357 -24.221 1.00 90.38 207 ARG A C 1
ATOM 1535 O O . ARG A 1 207 ? 10.398 -13.405 -23.012 1.00 90.38 207 ARG A O 1
ATOM 1542 N N . ARG A 1 208 ? 9.902 -14.089 -25.093 1.00 88.69 208 ARG A N 1
ATOM 1543 C CA . ARG A 1 208 ? 8.992 -15.155 -24.648 1.00 88.69 208 ARG A CA 1
ATOM 1544 C C . ARG A 1 208 ? 9.746 -16.232 -23.873 1.00 88.69 208 ARG A C 1
ATOM 1546 O O . ARG A 1 208 ? 10.896 -16.514 -24.207 1.00 88.69 208 ARG A O 1
ATOM 1553 N N . ASP A 1 209 ? 9.074 -16.794 -22.876 1.00 90.94 209 ASP A N 1
ATOM 1554 C CA . ASP A 1 209 ? 9.573 -17.846 -21.989 1.00 90.94 209 ASP A CA 1
ATOM 1555 C C . ASP A 1 209 ? 10.849 -17.447 -21.229 1.00 90.94 209 ASP A C 1
ATOM 1557 O O . ASP A 1 209 ? 11.693 -18.289 -20.917 1.00 90.94 209 ASP A O 1
ATOM 1561 N N . THR A 1 210 ? 11.014 -16.153 -20.929 1.00 93.88 210 THR A N 1
ATOM 1562 C CA . THR A 1 210 ? 12.188 -15.697 -20.170 1.00 93.88 210 THR A CA 1
ATOM 1563 C C . THR A 1 210 ? 12.037 -16.123 -18.706 1.00 93.88 210 THR A C 1
ATOM 1565 O O . THR A 1 210 ? 11.055 -15.733 -18.067 1.00 93.88 210 THR A O 1
ATOM 1568 N N . PRO A 1 211 ? 12.995 -16.872 -18.126 1.00 95.38 211 PRO A N 1
ATOM 1569 C CA . PRO A 1 211 ? 12.894 -17.323 -16.741 1.00 95.38 211 PRO A CA 1
ATOM 1570 C C . PRO A 1 211 ? 12.836 -16.152 -15.752 1.00 95.38 211 PRO A C 1
ATOM 1572 O O . PRO A 1 211 ? 13.629 -15.216 -15.862 1.00 95.38 211 PRO A O 1
ATOM 1575 N N . CYS A 1 212 ? 11.982 -16.241 -14.722 1.00 95.50 212 CYS A N 1
ATOM 1576 C CA . CYS A 1 212 ? 11.879 -15.219 -13.665 1.00 95.50 212 CYS A CA 1
ATOM 1577 C C . CYS A 1 212 ? 13.244 -14.878 -13.054 1.00 95.50 212 CYS A C 1
ATOM 1579 O O . CYS A 1 212 ? 13.547 -13.718 -12.774 1.00 95.50 212 CYS A O 1
ATOM 1581 N N . ARG A 1 213 ? 14.106 -15.889 -12.897 1.00 95.38 213 ARG A N 1
ATOM 1582 C CA . ARG A 1 213 ? 15.470 -15.723 -12.394 1.00 95.38 213 ARG A CA 1
ATOM 1583 C C . ARG A 1 213 ? 16.279 -14.701 -13.198 1.00 95.38 213 ARG A C 1
ATOM 1585 O O . ARG A 1 213 ? 16.915 -13.852 -12.587 1.00 95.38 213 ARG A O 1
ATOM 1592 N N . GLU A 1 214 ? 16.241 -14.750 -14.528 1.00 95.81 214 GLU A N 1
ATOM 1593 C CA . GLU A 1 214 ? 17.005 -13.820 -15.374 1.00 95.81 214 GLU A CA 1
ATOM 1594 C C . GLU A 1 214 ? 16.467 -12.389 -15.269 1.00 95.81 214 GLU A C 1
ATOM 1596 O O . GLU A 1 214 ? 17.235 -11.422 -15.243 1.00 95.81 214 GLU A O 1
ATOM 1601 N N . ILE A 1 215 ? 15.142 -12.249 -15.159 1.00 96.19 215 ILE A N 1
ATOM 1602 C CA . ILE A 1 215 ? 14.483 -10.953 -14.977 1.00 96.19 215 ILE A CA 1
ATOM 1603 C C . ILE A 1 215 ? 14.865 -10.362 -13.616 1.00 96.19 215 ILE A C 1
ATOM 1605 O O . ILE A 1 215 ? 15.265 -9.204 -13.542 1.00 96.19 215 ILE A O 1
ATOM 1609 N N . MET A 1 216 ? 14.810 -11.171 -12.554 1.00 96.06 216 MET A N 1
ATOM 1610 C CA . MET A 1 216 ? 15.193 -10.781 -11.197 1.00 96.06 216 MET A CA 1
ATOM 1611 C C . MET A 1 216 ? 16.681 -10.425 -11.093 1.00 96.06 216 MET A C 1
ATOM 1613 O O . MET A 1 216 ? 17.023 -9.447 -10.437 1.00 96.06 216 MET A O 1
ATOM 1617 N N . GLU A 1 217 ? 17.575 -11.193 -11.721 1.00 96.19 217 GLU A N 1
ATOM 1618 C CA . GLU A 1 217 ? 19.013 -10.892 -11.743 1.00 96.19 217 GLU A CA 1
ATOM 1619 C C . GLU A 1 217 ? 19.284 -9.552 -12.442 1.00 96.19 217 GLU A C 1
ATOM 1621 O O . GLU A 1 217 ? 19.990 -8.711 -11.888 1.00 96.19 217 GLU A O 1
ATOM 1626 N N . THR A 1 218 ? 18.651 -9.312 -13.595 1.00 97.06 218 THR A N 1
ATOM 1627 C CA . THR A 1 218 ? 18.769 -8.031 -14.315 1.00 97.06 218 THR A CA 1
ATOM 1628 C C . THR A 1 218 ? 18.189 -6.874 -13.494 1.00 97.06 218 THR A C 1
ATOM 1630 O O . THR A 1 218 ? 18.758 -5.787 -13.461 1.00 97.06 218 THR A O 1
ATOM 1633 N N . LEU A 1 219 ? 17.068 -7.099 -12.800 1.00 96.81 219 LEU A N 1
ATOM 1634 C CA . LEU A 1 219 ? 16.438 -6.092 -11.948 1.00 96.81 219 LEU A CA 1
ATOM 1635 C C . LEU A 1 219 ? 17.320 -5.722 -10.757 1.00 96.81 219 LEU A C 1
ATOM 1637 O O . LEU A 1 219 ? 17.476 -4.540 -10.469 1.00 96.81 219 LEU A O 1
ATOM 1641 N N . LYS A 1 220 ? 17.916 -6.716 -10.091 1.00 96.31 220 LYS A N 1
ATOM 1642 C CA . LYS A 1 220 ? 18.845 -6.487 -8.979 1.00 96.31 220 LYS A CA 1
ATOM 1643 C C . LYS A 1 220 ? 20.061 -5.690 -9.419 1.00 96.31 220 LYS A C 1
ATOM 1645 O O . LYS A 1 220 ? 20.374 -4.703 -8.783 1.00 96.31 220 LYS A O 1
ATOM 1650 N N . GLU A 1 221 ? 20.675 -6.051 -10.541 1.00 96.38 221 GLU A N 1
ATOM 1651 C CA . GLU A 1 221 ? 21.812 -5.305 -11.089 1.00 96.38 221 GLU A CA 1
ATOM 1652 C C . GLU A 1 221 ? 21.463 -3.843 -11.392 1.00 96.38 221 GLU A C 1
ATOM 1654 O O . GLU A 1 221 ? 22.244 -2.948 -11.079 1.00 96.38 221 GLU A O 1
ATOM 1659 N N . VAL A 1 222 ? 20.281 -3.590 -11.962 1.00 97.12 222 VAL A N 1
ATOM 1660 C CA . VAL A 1 222 ? 19.794 -2.225 -12.200 1.00 97.12 222 VAL A CA 1
ATOM 1661 C C . VAL A 1 222 ? 19.586 -1.473 -10.885 1.00 97.12 222 VAL A C 1
ATOM 1663 O O . VAL A 1 222 ? 19.988 -0.319 -10.782 1.00 97.12 222 VAL A O 1
ATOM 1666 N N . PHE A 1 223 ? 18.972 -2.106 -9.883 1.00 96.56 223 PHE A N 1
ATOM 1667 C CA . PHE A 1 223 ? 18.718 -1.479 -8.585 1.00 96.56 223 PHE A CA 1
ATOM 1668 C C . PHE A 1 223 ? 20.015 -1.197 -7.827 1.00 96.56 223 PHE A C 1
ATOM 1670 O O . PHE A 1 223 ? 20.194 -0.083 -7.350 1.00 96.56 223 PHE A O 1
ATOM 1677 N N . ASP A 1 224 ? 20.942 -2.152 -7.799 1.00 94.06 224 ASP A N 1
ATOM 1678 C CA . ASP A 1 224 ? 22.258 -1.996 -7.181 1.00 94.06 224 ASP A CA 1
ATOM 1679 C C . ASP A 1 224 ? 23.067 -0.895 -7.892 1.00 94.06 224 ASP A C 1
ATOM 1681 O O . ASP A 1 224 ? 23.716 -0.078 -7.245 1.00 94.06 224 ASP A O 1
ATOM 1685 N N . GLY A 1 225 ? 22.990 -0.821 -9.226 1.00 92.81 225 GLY A N 1
ATOM 1686 C CA . GLY A 1 225 ? 23.658 0.217 -10.017 1.00 92.81 225 GLY A CA 1
ATOM 1687 C C . GLY A 1 225 ? 23.081 1.625 -9.835 1.00 92.81 225 GLY A C 1
ATOM 1688 O O . GLY A 1 225 ? 23.792 2.603 -10.063 1.00 92.81 225 GLY A O 1
ATOM 1689 N N . LEU A 1 226 ? 21.814 1.733 -9.426 1.00 91.50 226 LEU A N 1
ATOM 1690 C CA . LEU A 1 226 ? 21.126 2.997 -9.140 1.00 91.50 226 LEU A CA 1
ATOM 1691 C C . LEU A 1 226 ? 21.048 3.320 -7.637 1.00 91.50 226 LEU A C 1
ATOM 1693 O O . LEU A 1 226 ? 20.431 4.320 -7.278 1.00 91.50 226 LEU A O 1
ATOM 1697 N N . ASP A 1 227 ? 21.636 2.484 -6.774 1.00 89.00 227 ASP A N 1
ATOM 1698 C CA . ASP A 1 227 ? 21.534 2.574 -5.308 1.00 89.00 227 ASP A CA 1
ATOM 1699 C C . ASP A 1 227 ? 20.073 2.621 -4.805 1.00 89.00 227 ASP A C 1
ATOM 170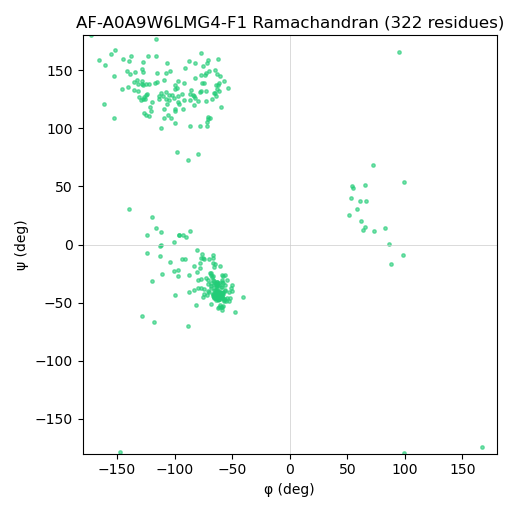1 O O . ASP A 1 227 ? 19.692 3.379 -3.911 1.00 89.00 227 ASP A O 1
ATOM 1705 N N . LEU A 1 228 ? 19.206 1.815 -5.428 1.00 91.81 228 LEU A N 1
ATOM 1706 C CA . LEU A 1 228 ? 17.784 1.736 -5.105 1.00 91.81 228 LEU A CA 1
ATOM 1707 C C . LEU A 1 228 ? 17.473 0.536 -4.215 1.00 91.81 228 LEU A C 1
ATOM 1709 O O . LEU A 1 228 ? 17.877 -0.599 -4.461 1.00 91.81 228 LEU A O 1
ATOM 1713 N N . HIS A 1 229 ? 16.628 0.765 -3.215 1.00 91.75 229 HIS A N 1
ATOM 1714 C CA . HIS A 1 229 ? 16.139 -0.299 -2.351 1.00 91.75 229 HIS A CA 1
ATOM 1715 C C . HIS A 1 229 ? 14.942 -1.023 -2.994 1.00 91.75 229 HIS A C 1
ATOM 1717 O O . HIS A 1 229 ? 13.941 -0.389 -3.287 1.00 91.75 229 HIS A O 1
ATOM 1723 N N . MET A 1 230 ? 14.944 -2.359 -3.112 1.00 93.12 230 MET A N 1
ATOM 1724 C CA . MET A 1 230 ? 13.856 -3.119 -3.779 1.00 93.12 230 MET A CA 1
ATOM 1725 C C . MET A 1 230 ? 12.441 -2.843 -3.219 1.00 93.12 230 MET A C 1
ATOM 1727 O O . MET A 1 230 ? 11.449 -2.886 -3.941 1.00 93.12 230 MET A O 1
ATOM 1731 N N . LYS A 1 231 ? 12.332 -2.525 -1.919 1.00 91.56 231 LYS A N 1
ATOM 1732 C CA . LYS A 1 231 ? 11.067 -2.085 -1.285 1.00 91.56 231 LYS A CA 1
ATOM 1733 C C . LYS A 1 231 ? 10.472 -0.797 -1.882 1.00 91.56 231 LYS A C 1
ATOM 1735 O O . LYS A 1 231 ? 9.290 -0.581 -1.655 1.00 91.56 231 LYS A O 1
ATOM 1740 N N . SER A 1 232 ? 11.235 0.023 -2.609 1.00 93.75 232 SER A N 1
ATOM 1741 C CA . SER A 1 232 ? 10.725 1.244 -3.249 1.00 93.75 232 SER A CA 1
ATOM 1742 C C . SER A 1 232 ? 9.899 0.971 -4.507 1.00 93.75 232 SER A C 1
ATOM 1744 O O . SER A 1 232 ? 9.212 1.871 -4.991 1.00 93.75 232 SER A O 1
ATOM 1746 N N . VAL A 1 233 ? 9.922 -0.263 -5.034 1.00 96.44 233 VAL A N 1
ATOM 1747 C CA . VAL A 1 233 ? 9.069 -0.666 -6.159 1.00 96.44 233 VAL A CA 1
ATOM 1748 C C . VAL A 1 233 ? 7.609 -0.493 -5.758 1.00 96.44 233 VAL A C 1
ATOM 1750 O O . VAL A 1 233 ? 7.133 -1.160 -4.842 1.00 96.44 233 VAL A O 1
ATOM 1753 N N . ARG A 1 234 ? 6.873 0.365 -6.458 1.00 95.12 234 ARG A N 1
ATOM 1754 C CA . ARG A 1 234 ? 5.424 0.519 -6.333 1.00 95.12 234 ARG A CA 1
ATOM 1755 C C . ARG A 1 234 ? 4.689 -0.552 -7.126 1.00 95.12 234 ARG A C 1
ATOM 1757 O O . ARG A 1 234 ? 3.850 -1.246 -6.562 1.00 95.12 234 ARG A O 1
ATOM 1764 N N . LEU A 1 235 ? 5.031 -0.693 -8.406 1.00 96.12 235 LEU A N 1
ATOM 1765 C CA . LEU A 1 235 ? 4.433 -1.656 -9.331 1.00 96.12 235 LEU A CA 1
ATOM 1766 C C . LEU A 1 235 ? 5.388 -2.012 -10.476 1.00 96.12 235 LEU A C 1
ATOM 1768 O O . LEU A 1 235 ? 6.365 -1.306 -10.746 1.00 96.12 235 LEU A O 1
ATOM 1772 N N . LEU A 1 236 ? 5.070 -3.110 -11.153 1.00 97.75 236 LEU A N 1
ATOM 1773 C CA . LEU A 1 236 ? 5.716 -3.571 -12.376 1.00 97.75 236 LEU A CA 1
ATOM 1774 C C . LEU A 1 236 ? 4.806 -3.268 -13.570 1.00 97.75 236 LEU A C 1
ATOM 1776 O O . LEU A 1 236 ? 3.586 -3.305 -13.438 1.00 97.75 236 LEU A O 1
ATOM 1780 N N . ALA A 1 237 ? 5.378 -3.010 -14.741 1.00 97.12 237 ALA A N 1
ATOM 1781 C CA . ALA A 1 237 ? 4.618 -2.717 -15.950 1.00 97.12 237 ALA A CA 1
ATOM 1782 C C . ALA A 1 237 ? 5.162 -3.465 -17.170 1.00 97.12 237 ALA A C 1
ATOM 1784 O O . ALA A 1 237 ? 6.374 -3.559 -17.375 1.00 97.12 237 ALA A O 1
ATOM 1785 N N . THR A 1 238 ? 4.269 -3.976 -18.016 1.00 95.31 238 THR A N 1
ATOM 1786 C CA . THR A 1 238 ? 4.626 -4.549 -19.320 1.00 95.31 238 THR A CA 1
ATOM 1787 C C . THR A 1 238 ? 3.512 -4.326 -20.347 1.00 95.31 238 THR A C 1
ATOM 1789 O O . THR A 1 238 ? 2.509 -3.685 -20.059 1.00 95.31 238 THR A O 1
ATOM 1792 N N . VAL A 1 239 ? 3.701 -4.825 -21.566 1.00 93.19 239 VAL A N 1
ATOM 1793 C CA . VAL A 1 239 ? 2.745 -4.711 -22.679 1.00 93.19 239 VAL A CA 1
ATOM 1794 C C . VAL A 1 239 ? 1.774 -5.900 -22.727 1.00 93.19 239 VAL A C 1
ATOM 1796 O O . VAL A 1 239 ? 2.143 -7.008 -22.343 1.00 93.19 239 VAL A O 1
ATOM 1799 N N . ASP A 1 240 ? 0.567 -5.689 -23.255 1.00 88.44 240 ASP A N 1
ATOM 1800 C CA . ASP A 1 240 ? -0.515 -6.681 -23.422 1.00 88.44 240 ASP A CA 1
ATOM 1801 C C . ASP A 1 240 ? -0.080 -8.080 -23.891 1.00 88.44 240 ASP A C 1
ATOM 1803 O O . ASP A 1 240 ? -0.467 -9.084 -23.296 1.00 88.44 240 ASP A O 1
ATOM 1807 N N . ILE A 1 241 ? 0.787 -8.172 -24.897 1.00 85.19 241 ILE A N 1
ATOM 1808 C CA . ILE A 1 241 ? 1.257 -9.439 -25.465 1.00 85.19 241 ILE A CA 1
ATOM 1809 C C . ILE A 1 241 ? 2.107 -10.252 -24.477 1.00 85.19 241 ILE A C 1
ATOM 1811 O O . ILE A 1 241 ? 2.457 -11.387 -24.771 1.00 85.19 241 ILE A O 1
ATOM 1815 N N . LYS A 1 242 ? 2.474 -9.675 -23.329 1.00 82.88 242 LYS A N 1
ATOM 1816 C CA . LYS A 1 242 ? 3.246 -10.311 -22.252 1.00 82.88 242 LYS A CA 1
ATOM 1817 C C . LYS A 1 242 ? 2.433 -10.524 -20.979 1.00 82.88 242 LYS A C 1
ATOM 1819 O O . LYS A 1 242 ? 3.011 -10.877 -19.956 1.00 82.88 242 LYS A O 1
ATOM 1824 N N . ALA A 1 243 ? 1.116 -10.337 -21.029 1.00 83.06 243 ALA A N 1
ATOM 1825 C CA . ALA A 1 243 ? 0.246 -10.549 -19.875 1.00 83.06 243 ALA A CA 1
ATOM 1826 C C . ALA A 1 243 ? 0.316 -11.981 -19.315 1.00 83.06 243 ALA A C 1
ATOM 1828 O O . ALA A 1 243 ? 0.164 -12.185 -18.117 1.00 83.06 243 ALA A O 1
ATOM 1829 N N . ASP A 1 244 ? 0.572 -12.965 -20.177 1.00 87.31 244 ASP A N 1
ATOM 1830 C CA . ASP A 1 244 ? 0.691 -14.389 -19.848 1.00 87.31 244 ASP A CA 1
ATOM 1831 C C . ASP A 1 244 ? 2.146 -14.853 -19.635 1.00 87.31 244 ASP A C 1
ATOM 1833 O O . ASP A 1 244 ? 2.411 -16.051 -19.521 1.00 87.31 244 ASP A O 1
ATOM 1837 N N . GLU A 1 245 ? 3.110 -13.929 -19.591 1.00 91.81 245 GLU A N 1
ATOM 1838 C CA . GLU A 1 245 ? 4.520 -14.273 -19.437 1.00 91.81 245 GLU A CA 1
ATOM 1839 C C . GLU A 1 245 ? 4.809 -14.770 -18.014 1.00 91.81 245 GLU A C 1
ATOM 1841 O O . GLU A 1 245 ? 4.900 -13.989 -17.062 1.00 91.81 245 GLU A O 1
ATOM 1846 N N . LYS A 1 246 ? 5.003 -16.087 -17.875 1.00 92.69 246 LYS A N 1
ATOM 1847 C CA . LYS A 1 246 ? 5.185 -16.763 -16.578 1.00 92.69 246 LYS A CA 1
ATOM 1848 C C . LYS A 1 246 ? 6.283 -16.137 -15.723 1.00 92.69 246 LYS A C 1
ATOM 1850 O O . LYS A 1 246 ? 6.087 -15.972 -14.525 1.00 92.69 246 LYS A O 1
ATOM 1855 N N . GLY A 1 247 ? 7.403 -15.744 -16.334 1.00 94.50 247 GLY A N 1
ATOM 1856 C CA . GLY A 1 247 ? 8.511 -15.120 -15.612 1.00 94.50 247 GLY A CA 1
ATOM 1857 C C . GLY A 1 247 ? 8.151 -13.775 -14.970 1.00 94.50 247 GLY A C 1
ATOM 1858 O O . GLY A 1 247 ? 8.679 -13.450 -13.911 1.00 94.50 247 GLY A O 1
ATOM 1859 N N . LEU A 1 248 ? 7.244 -12.999 -15.576 1.00 94.88 248 LEU A N 1
ATOM 1860 C CA . LEU A 1 248 ? 6.780 -11.719 -15.023 1.00 94.88 248 LEU A CA 1
ATOM 1861 C C . LEU A 1 248 ? 5.727 -11.915 -13.933 1.00 94.88 248 LEU A C 1
ATOM 1863 O O . LEU A 1 248 ? 5.744 -11.193 -12.936 1.00 94.88 248 LEU A O 1
ATOM 1867 N N . LEU A 1 249 ? 4.840 -12.896 -14.108 1.00 94.81 249 LEU A N 1
ATOM 1868 C CA . LEU A 1 249 ? 3.842 -13.259 -13.101 1.00 94.81 249 LEU A CA 1
ATOM 1869 C C . LEU A 1 249 ? 4.517 -13.774 -11.823 1.00 94.81 249 LEU A C 1
ATOM 1871 O O . LEU A 1 249 ? 4.225 -13.291 -10.734 1.00 94.81 249 LEU A O 1
ATOM 1875 N N . GLU A 1 250 ? 5.501 -14.664 -11.958 1.00 96.00 250 GLU A N 1
ATOM 1876 C CA . GLU A 1 250 ? 6.290 -15.158 -10.825 1.00 96.00 250 GLU A CA 1
ATOM 1877 C C . GLU A 1 250 ? 7.063 -14.021 -10.131 1.00 96.00 250 GLU A C 1
ATOM 1879 O O . GLU A 1 250 ? 7.095 -13.938 -8.903 1.00 96.00 250 GLU A O 1
ATOM 1884 N N . LEU A 1 251 ? 7.634 -13.083 -10.897 1.00 96.00 251 LEU A N 1
ATOM 1885 C CA . LEU A 1 251 ? 8.312 -11.911 -10.336 1.00 96.00 251 LEU A CA 1
ATOM 1886 C C . LEU A 1 251 ? 7.358 -11.024 -9.518 1.00 96.00 251 LEU A C 1
ATOM 1888 O O . LEU A 1 251 ? 7.722 -10.562 -8.434 1.00 96.00 251 LEU A O 1
ATOM 1892 N N . SER A 1 252 ? 6.148 -10.796 -10.031 1.00 94.94 252 SER A N 1
ATOM 1893 C CA . SER A 1 252 ? 5.080 -10.048 -9.357 1.00 94.94 252 SER A CA 1
ATOM 1894 C C . SER A 1 252 ? 4.698 -10.693 -8.022 1.00 94.94 252 SER A C 1
ATOM 1896 O O . SER A 1 252 ? 4.616 -9.997 -7.005 1.00 94.94 252 SER A O 1
ATOM 1898 N N . GLU A 1 253 ? 4.574 -12.022 -7.987 1.00 94.12 253 GLU A N 1
ATOM 1899 C CA . GLU A 1 253 ? 4.302 -12.782 -6.763 1.00 94.12 253 GLU A CA 1
ATOM 1900 C C . GLU A 1 253 ? 5.453 -12.694 -5.750 1.00 94.12 253 GLU A C 1
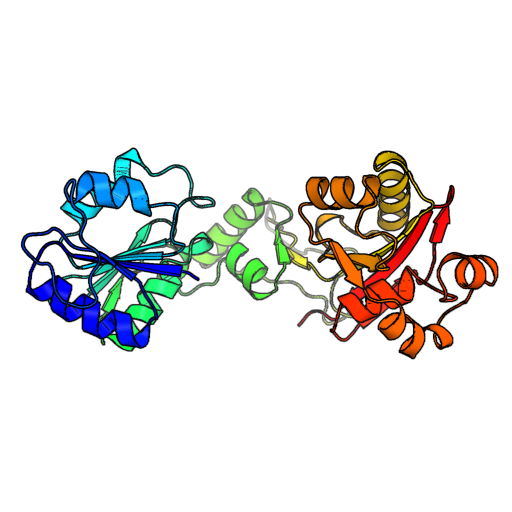ATOM 1902 O O . GLU A 1 253 ? 5.216 -12.427 -4.568 1.00 94.12 253 GLU A O 1
ATOM 1907 N N . ILE A 1 254 ? 6.706 -12.854 -6.199 1.00 93.06 254 ILE A N 1
ATOM 1908 C CA . ILE A 1 254 ? 7.896 -12.776 -5.335 1.00 93.06 254 ILE A CA 1
ATOM 1909 C C . ILE A 1 254 ? 8.023 -11.390 -4.694 1.00 93.06 254 ILE A C 1
ATOM 1911 O O . ILE A 1 254 ? 8.284 -11.283 -3.492 1.00 93.06 254 ILE A O 1
ATOM 1915 N N . LEU A 1 255 ? 7.844 -10.324 -5.479 1.00 91.75 255 LEU A N 1
ATOM 1916 C CA . LEU A 1 255 ? 7.937 -8.951 -4.978 1.00 91.75 255 LEU A CA 1
ATOM 1917 C C . LEU A 1 255 ? 6.679 -8.515 -4.214 1.00 91.75 255 LEU A C 1
ATOM 1919 O O . LEU A 1 255 ? 6.740 -7.537 -3.464 1.00 91.75 255 LEU A O 1
ATOM 1923 N N . LYS A 1 256 ? 5.567 -9.250 -4.359 1.00 93.62 256 LYS A N 1
ATOM 1924 C CA . LYS A 1 256 ? 4.228 -8.872 -3.882 1.00 93.62 256 LYS A CA 1
ATOM 1925 C C . LYS A 1 256 ? 3.832 -7.495 -4.418 1.00 93.62 256 LYS A C 1
ATOM 1927 O O . LYS A 1 256 ? 3.496 -6.588 -3.652 1.00 93.62 256 LYS A O 1
ATOM 1932 N N . LYS A 1 257 ? 3.973 -7.326 -5.733 1.00 94.44 257 LYS A N 1
ATOM 1933 C CA . LYS A 1 257 ? 3.740 -6.069 -6.452 1.00 94.44 257 LYS A CA 1
ATOM 1934 C C . LYS A 1 257 ? 2.880 -6.311 -7.667 1.00 94.44 257 LYS A C 1
ATOM 1936 O O . LYS A 1 257 ? 3.119 -7.275 -8.384 1.00 94.44 257 LYS A O 1
ATOM 1941 N N . ASP A 1 258 ? 1.935 -5.414 -7.910 1.00 93.94 258 ASP A N 1
ATOM 1942 C CA . ASP A 1 258 ? 1.038 -5.520 -9.054 1.00 93.94 258 ASP A CA 1
ATOM 1943 C C . ASP A 1 258 ? 1.825 -5.458 -10.367 1.00 93.94 258 ASP A C 1
ATOM 1945 O O . ASP A 1 258 ? 2.739 -4.641 -10.520 1.00 93.94 258 ASP A O 1
ATOM 1949 N N . LEU A 1 259 ? 1.458 -6.323 -11.312 1.00 96.25 259 LEU A N 1
ATOM 1950 C CA . LEU A 1 259 ? 1.915 -6.259 -12.695 1.00 96.25 259 LEU A CA 1
ATOM 1951 C C . LEU A 1 259 ? 0.826 -5.605 -13.545 1.00 96.25 259 LEU A C 1
ATOM 1953 O O . LEU A 1 259 ? -0.189 -6.222 -13.865 1.00 96.25 259 LEU A O 1
ATOM 1957 N N . VAL A 1 260 ? 1.046 -4.348 -13.915 1.00 96.56 260 VAL A N 1
ATOM 1958 C CA . VAL A 1 260 ? 0.151 -3.591 -14.785 1.00 96.56 260 VAL A CA 1
ATOM 1959 C C . VAL A 1 260 ? 0.441 -3.936 -16.240 1.00 96.56 260 VAL A C 1
ATOM 1961 O O . VAL A 1 260 ? 1.573 -3.840 -16.723 1.00 96.56 260 VAL A O 1
ATOM 1964 N N . ILE A 1 261 ? -0.610 -4.333 -16.947 1.00 96.00 261 ILE A N 1
ATOM 1965 C CA . ILE A 1 261 ? -0.562 -4.663 -18.365 1.00 96.00 261 ILE A CA 1
ATOM 1966 C C . ILE A 1 261 ? -1.074 -3.464 -19.157 1.00 96.00 261 ILE A C 1
ATOM 1968 O O . ILE A 1 261 ? -2.237 -3.090 -19.035 1.00 96.00 261 ILE A O 1
ATOM 1972 N N . VAL A 1 262 ? -0.202 -2.876 -19.971 1.00 95.62 262 VAL A N 1
ATOM 1973 C CA . VAL A 1 262 ? -0.497 -1.688 -20.776 1.00 95.62 262 VAL A CA 1
ATOM 1974 C C . VAL A 1 262 ? -0.814 -2.093 -22.213 1.00 95.62 262 VAL A C 1
ATOM 1976 O O . VAL A 1 262 ? -0.099 -2.897 -22.823 1.00 95.62 262 VAL A O 1
ATOM 1979 N N . ALA A 1 263 ? -1.888 -1.535 -22.767 1.00 93.88 263 ALA A N 1
ATOM 1980 C CA . ALA A 1 263 ? -2.315 -1.844 -24.121 1.00 93.88 263 ALA A CA 1
ATOM 1981 C C . ALA A 1 263 ? -1.395 -1.188 -25.168 1.00 93.88 263 ALA A C 1
ATOM 1983 O O . ALA A 1 263 ? -0.845 -0.100 -24.975 1.00 93.88 263 ALA A O 1
ATOM 1984 N N . ARG A 1 264 ? -1.193 -1.864 -26.306 1.00 93.06 264 ARG A N 1
ATOM 1985 C CA . ARG A 1 264 ? -0.282 -1.379 -27.359 1.00 93.06 264 ARG A CA 1
ATOM 1986 C C . ARG A 1 264 ? -0.710 -0.054 -27.976 1.00 93.06 264 ARG A C 1
ATOM 1988 O O . ARG A 1 264 ? 0.152 0.737 -28.342 1.00 93.06 264 ARG A O 1
ATOM 1995 N N . ASP A 1 265 ? -2.008 0.190 -28.094 1.00 91.81 265 ASP A N 1
ATOM 1996 C CA . ASP A 1 265 ? -2.562 1.445 -28.602 1.00 91.81 265 ASP A CA 1
ATOM 1997 C C . ASP A 1 265 ? -2.281 2.622 -27.660 1.00 91.81 265 ASP A C 1
ATOM 1999 O O . ASP A 1 265 ? -2.098 3.745 -28.123 1.00 91.81 265 ASP A O 1
ATOM 2003 N N . GLU A 1 266 ? -2.188 2.383 -26.351 1.00 93.19 266 GLU A N 1
ATOM 2004 C CA . GLU A 1 266 ? -1.754 3.394 -25.386 1.00 93.19 266 GLU A CA 1
ATOM 2005 C C . GLU A 1 266 ? -0.259 3.679 -25.506 1.00 93.19 266 GLU A C 1
ATOM 2007 O O . GLU A 1 266 ? 0.140 4.842 -25.557 1.00 93.19 266 GLU A O 1
ATOM 2012 N N . ILE A 1 267 ? 0.559 2.632 -25.645 1.00 92.44 267 ILE A N 1
ATOM 2013 C CA . ILE A 1 267 ? 2.002 2.771 -25.880 1.00 92.44 267 ILE A CA 1
ATOM 2014 C C . ILE A 1 267 ? 2.271 3.550 -27.175 1.00 92.44 267 ILE A C 1
ATOM 2016 O O . ILE A 1 267 ? 3.108 4.452 -27.182 1.00 92.44 267 ILE A O 1
ATOM 2020 N N . ALA A 1 268 ? 1.540 3.255 -28.253 1.00 92.00 268 ALA A N 1
ATOM 2021 C CA . ALA A 1 268 ? 1.698 3.914 -29.550 1.00 92.00 268 ALA A CA 1
ATOM 2022 C C . ALA A 1 268 ? 1.477 5.438 -29.491 1.00 92.00 268 ALA A C 1
ATOM 2024 O O . ALA A 1 268 ? 2.057 6.172 -30.285 1.00 92.00 268 ALA A O 1
ATOM 2025 N N . LYS A 1 269 ? 0.684 5.941 -28.533 1.00 92.25 269 LYS A N 1
ATOM 2026 C CA . LYS A 1 269 ? 0.447 7.388 -28.362 1.00 92.25 269 LYS A CA 1
ATOM 2027 C C . LYS A 1 269 ? 1.678 8.140 -27.857 1.00 92.25 269 LYS A C 1
ATOM 2029 O O . LYS A 1 269 ? 1.758 9.349 -28.052 1.00 92.25 269 LYS A O 1
ATOM 2034 N N . ILE A 1 270 ? 2.599 7.455 -27.176 1.00 90.12 270 ILE A N 1
ATOM 2035 C CA . ILE A 1 270 ? 3.756 8.086 -26.524 1.00 90.12 270 ILE A CA 1
ATOM 2036 C C . ILE A 1 270 ? 5.102 7.514 -26.972 1.00 90.12 270 ILE A C 1
ATOM 2038 O O . ILE A 1 270 ? 6.134 8.056 -26.587 1.00 90.12 270 ILE A O 1
ATOM 2042 N N . GLU A 1 271 ? 5.123 6.441 -27.771 1.00 87.62 271 GLU A N 1
ATOM 2043 C CA . GLU A 1 271 ? 6.354 5.729 -28.143 1.00 87.62 271 GLU A CA 1
ATOM 2044 C C . GLU A 1 271 ? 7.392 6.617 -28.845 1.00 87.62 271 GLU A C 1
ATOM 2046 O O . GLU A 1 271 ? 8.586 6.356 -28.728 1.00 87.62 271 GLU A O 1
ATOM 2051 N N . GLU A 1 272 ? 6.957 7.682 -29.527 1.00 87.38 272 GLU A N 1
ATOM 2052 C CA . GLU A 1 272 ? 7.833 8.638 -30.219 1.00 87.38 272 GLU A CA 1
ATOM 2053 C C . GLU A 1 272 ? 8.722 9.444 -29.262 1.00 87.38 272 GLU A C 1
ATOM 2055 O O . GLU A 1 272 ? 9.749 9.977 -29.676 1.00 87.38 272 GLU A O 1
ATOM 2060 N N . ARG A 1 273 ? 8.363 9.508 -27.973 1.00 88.69 273 ARG A N 1
ATOM 2061 C CA . ARG A 1 273 ? 9.172 10.148 -26.925 1.00 88.69 273 ARG A CA 1
ATOM 2062 C C . ARG A 1 273 ? 10.370 9.300 -26.495 1.00 88.69 273 ARG A C 1
ATOM 2064 O O . ARG A 1 273 ? 11.190 9.786 -25.724 1.00 88.69 273 ARG A O 1
ATOM 2071 N N . PHE A 1 274 ? 10.463 8.055 -26.962 1.00 89.62 274 PHE A N 1
ATOM 2072 C CA . PHE A 1 274 ? 11.443 7.073 -26.506 1.00 89.62 274 PHE A CA 1
ATOM 2073 C C . PHE A 1 274 ? 12.302 6.533 -27.648 1.00 89.62 274 PHE A C 1
ATOM 2075 O O . PHE A 1 274 ? 11.945 6.575 -28.825 1.00 89.62 274 PHE A O 1
ATOM 2082 N N . GLU A 1 275 ? 13.434 5.931 -27.286 1.00 84.88 275 GLU A N 1
ATOM 2083 C CA . GLU A 1 275 ? 14.281 5.221 -28.240 1.00 84.88 275 GLU A CA 1
ATOM 2084 C C . GLU A 1 275 ? 13.594 3.935 -28.744 1.00 84.88 275 GLU A C 1
ATOM 2086 O O . GLU A 1 275 ? 13.470 2.932 -28.027 1.00 84.88 275 GLU A O 1
ATOM 2091 N N . THR A 1 276 ? 13.174 3.950 -30.009 1.00 86.12 276 THR A N 1
ATOM 2092 C CA . THR A 1 276 ? 12.448 2.843 -30.641 1.00 86.12 276 THR A CA 1
ATOM 2093 C C . THR A 1 276 ? 13.373 1.792 -31.267 1.00 86.12 276 THR A C 1
ATOM 2095 O O . THR A 1 276 ? 14.534 2.033 -31.586 1.00 86.12 276 THR A O 1
ATOM 2098 N N . SER A 1 277 ? 12.855 0.576 -31.448 1.00 84.69 277 SER A N 1
ATOM 2099 C CA . SER A 1 277 ? 13.540 -0.544 -32.090 1.00 84.69 277 SER A CA 1
ATOM 2100 C C . SER A 1 277 ? 12.686 -1.136 -33.205 1.00 84.69 277 SER A C 1
ATOM 2102 O O . SER A 1 277 ? 11.569 -1.599 -32.967 1.00 84.69 277 SER A O 1
ATOM 2104 N N . GLU A 1 278 ? 13.244 -1.218 -34.417 1.00 84.62 278 GLU A N 1
ATOM 2105 C CA . GLU A 1 278 ? 12.561 -1.847 -35.555 1.00 84.62 278 GLU A CA 1
ATOM 2106 C C . GLU A 1 278 ? 12.200 -3.315 -35.300 1.00 84.62 278 GLU A C 1
ATOM 2108 O O . GLU A 1 278 ? 11.145 -3.781 -35.728 1.00 84.62 278 GLU A O 1
ATOM 2113 N N . PHE A 1 279 ? 13.056 -4.052 -34.587 1.00 81.94 279 PHE A N 1
ATOM 2114 C CA . PHE A 1 279 ? 12.790 -5.445 -34.227 1.00 81.94 279 PHE A CA 1
ATOM 2115 C C . PHE A 1 279 ? 11.558 -5.561 -33.320 1.00 81.94 279 PHE A C 1
ATOM 2117 O O . PHE A 1 279 ? 10.698 -6.417 -33.538 1.00 81.94 279 PHE A O 1
ATOM 2124 N N . VAL A 1 280 ? 11.454 -4.675 -32.325 1.00 82.12 280 VAL A N 1
ATOM 2125 C CA . VAL A 1 280 ? 10.314 -4.635 -31.398 1.00 82.12 280 VAL A CA 1
ATOM 2126 C C . VAL A 1 280 ? 9.053 -4.220 -32.151 1.00 82.12 280 VAL A C 1
ATOM 2128 O O . VAL A 1 280 ? 8.037 -4.898 -32.025 1.00 82.12 280 VAL A O 1
ATOM 2131 N N . ARG A 1 281 ? 9.144 -3.219 -33.036 1.00 88.25 281 ARG A N 1
ATOM 2132 C CA . ARG A 1 281 ? 8.023 -2.775 -33.875 1.00 88.25 281 ARG A CA 1
ATOM 2133 C C . ARG A 1 281 ? 7.488 -3.892 -34.765 1.00 88.25 281 ARG A C 1
ATOM 2135 O O . ARG A 1 281 ? 6.283 -4.108 -34.794 1.00 88.25 281 ARG A O 1
ATOM 2142 N N . LYS A 1 282 ? 8.365 -4.653 -35.425 1.00 86.25 282 LYS A N 1
ATOM 2143 C CA . LYS A 1 282 ? 7.963 -5.807 -36.251 1.00 86.25 282 LYS A CA 1
ATOM 2144 C C . LYS A 1 282 ? 7.316 -6.932 -35.439 1.00 86.25 282 LYS A C 1
ATOM 2146 O O . LYS A 1 282 ? 6.437 -7.609 -35.954 1.00 86.25 282 LYS A O 1
ATOM 2151 N N . THR A 1 283 ? 7.752 -7.141 -34.197 1.00 83.44 283 THR A N 1
ATOM 2152 C CA . THR A 1 283 ? 7.301 -8.274 -33.370 1.00 83.44 283 THR A CA 1
ATOM 2153 C C . THR A 1 283 ? 6.032 -7.958 -32.577 1.00 83.44 283 THR A C 1
ATOM 2155 O O . THR A 1 283 ? 5.155 -8.803 -32.442 1.00 83.44 283 THR A O 1
ATOM 2158 N N . ILE A 1 284 ? 5.947 -6.752 -32.018 1.00 82.31 284 ILE A N 1
ATOM 2159 C CA . ILE A 1 284 ? 4.928 -6.364 -31.035 1.00 82.31 284 ILE A CA 1
ATOM 2160 C C . ILE A 1 284 ? 3.945 -5.351 -31.637 1.00 82.31 284 ILE A C 1
ATOM 2162 O O . ILE A 1 284 ? 2.795 -5.301 -31.215 1.00 82.31 284 ILE A O 1
ATOM 2166 N N . GLY A 1 285 ? 4.350 -4.589 -32.656 1.00 84.19 285 GLY A N 1
ATOM 2167 C CA . GLY A 1 285 ? 3.553 -3.519 -33.268 1.00 84.19 285 GLY A CA 1
ATOM 2168 C C . GLY A 1 285 ? 3.902 -2.116 -32.761 1.00 84.19 285 GLY A C 1
ATOM 2169 O O . GLY A 1 285 ? 3.475 -1.143 -33.366 1.00 84.19 285 GLY A O 1
ATOM 2170 N N . VAL A 1 286 ? 4.726 -2.010 -31.712 1.00 87.12 286 VAL A N 1
ATOM 2171 C CA . VAL A 1 286 ? 5.246 -0.749 -31.147 1.00 87.12 286 VAL A CA 1
ATOM 2172 C C . VAL A 1 286 ? 6.768 -0.806 -31.033 1.00 87.12 286 VAL A C 1
ATOM 2174 O O . VAL A 1 286 ? 7.348 -1.876 -30.864 1.00 87.12 286 VAL A O 1
ATOM 2177 N N . GLY A 1 287 ? 7.435 0.335 -31.166 1.00 83.62 287 GLY A N 1
ATOM 2178 C CA . GLY A 1 287 ? 8.890 0.466 -31.201 1.00 83.62 287 GLY A CA 1
ATOM 2179 C C . GLY A 1 287 ? 9.562 0.446 -29.829 1.00 83.62 287 GLY A C 1
ATOM 2180 O O . GLY A 1 287 ? 10.729 0.068 -29.742 1.00 83.62 287 GLY A O 1
ATOM 2181 N N . ALA A 1 288 ? 8.847 0.791 -28.762 1.00 87.69 288 ALA A N 1
ATOM 2182 C CA . ALA A 1 288 ? 9.334 0.746 -27.387 1.00 87.69 288 ALA A CA 1
ATOM 2183 C C . ALA A 1 288 ? 8.281 0.097 -26.480 1.00 87.69 288 ALA A C 1
ATOM 2185 O O . ALA A 1 288 ? 7.089 0.189 -26.749 1.00 87.69 288 ALA A O 1
ATOM 2186 N N . VAL A 1 289 ? 8.724 -0.591 -25.424 1.00 88.31 289 VAL A N 1
ATOM 2187 C CA . VAL A 1 289 ? 7.826 -1.314 -24.506 1.00 88.31 289 VAL A CA 1
ATOM 2188 C C . VAL A 1 289 ? 8.090 -0.938 -23.057 1.00 88.31 289 VAL A C 1
ATOM 2190 O O . VAL A 1 289 ? 7.200 -0.400 -22.417 1.00 88.31 289 VAL A O 1
ATOM 2193 N N . SER A 1 290 ? 9.292 -1.199 -22.534 1.00 92.12 290 SER A N 1
ATOM 2194 C CA . SER A 1 290 ? 9.565 -1.071 -21.097 1.00 92.12 290 SER A CA 1
ATOM 2195 C C . SER A 1 290 ? 9.333 0.355 -20.582 1.00 92.12 290 SER A C 1
ATOM 2197 O O . SER A 1 290 ? 8.530 0.541 -19.675 1.00 92.12 290 SER A O 1
ATOM 2199 N N . ALA A 1 291 ? 9.957 1.362 -21.197 1.00 94.31 291 ALA A N 1
ATOM 2200 C CA . ALA A 1 291 ? 9.822 2.758 -20.784 1.00 94.31 291 ALA A CA 1
ATOM 2201 C C . ALA A 1 291 ? 8.382 3.296 -20.907 1.00 94.31 291 ALA A C 1
ATOM 2203 O O . ALA A 1 291 ? 7.835 3.716 -19.887 1.00 94.31 291 ALA A O 1
ATOM 2204 N N . PRO A 1 292 ? 7.707 3.223 -22.075 1.00 94.31 292 PRO A N 1
ATOM 2205 C CA . PRO A 1 292 ? 6.342 3.732 -22.187 1.00 94.31 292 PRO A CA 1
ATOM 2206 C C . PRO A 1 292 ? 5.355 2.976 -21.290 1.00 94.31 292 PRO A C 1
ATOM 2208 O O . PRO A 1 292 ? 4.460 3.598 -20.726 1.00 94.31 292 PRO A O 1
ATOM 2211 N N . ALA A 1 293 ? 5.531 1.662 -21.090 1.00 95.19 293 ALA A N 1
ATOM 2212 C CA . ALA A 1 293 ? 4.695 0.913 -20.155 1.00 95.19 293 ALA A CA 1
ATOM 2213 C C . ALA A 1 293 ? 4.867 1.410 -18.711 1.00 95.19 293 ALA A C 1
ATOM 2215 O O . ALA A 1 293 ? 3.872 1.547 -18.007 1.00 95.19 293 ALA A O 1
ATOM 2216 N N . ALA A 1 294 ? 6.096 1.721 -18.276 1.00 96.06 294 ALA A N 1
ATOM 2217 C CA . ALA A 1 294 ? 6.344 2.277 -16.945 1.00 96.06 294 ALA A CA 1
ATOM 2218 C C . ALA A 1 294 ? 5.659 3.638 -16.746 1.00 96.06 294 ALA A C 1
ATOM 2220 O O . ALA A 1 294 ? 4.991 3.844 -15.735 1.00 96.06 294 ALA A O 1
ATOM 2221 N N . GLU A 1 295 ? 5.791 4.552 -17.713 1.00 95.50 295 GLU A N 1
ATOM 2222 C CA . GLU A 1 295 ? 5.197 5.892 -17.611 1.00 95.50 295 GLU A CA 1
ATOM 2223 C C . GLU A 1 295 ? 3.661 5.840 -17.616 1.00 95.50 295 GLU A C 1
ATOM 2225 O O . GLU A 1 295 ? 3.019 6.474 -16.779 1.00 95.50 295 GLU A O 1
ATOM 2230 N N . ILE A 1 296 ? 3.058 5.035 -18.500 1.00 94.81 296 ILE A N 1
ATOM 2231 C CA . ILE A 1 296 ? 1.595 4.883 -18.560 1.00 94.81 296 ILE A CA 1
ATOM 2232 C C . ILE A 1 296 ? 1.064 4.238 -17.277 1.00 94.81 296 ILE A C 1
ATOM 2234 O O . ILE A 1 296 ? 0.093 4.725 -16.701 1.00 94.81 296 ILE A O 1
ATOM 2238 N N . ALA A 1 297 ? 1.710 3.168 -16.803 1.00 94.94 297 ALA A N 1
ATOM 2239 C CA . ALA A 1 297 ? 1.284 2.458 -15.600 1.00 94.94 297 ALA A CA 1
ATOM 2240 C C . ALA A 1 297 ? 1.457 3.286 -14.317 1.00 94.94 297 ALA A C 1
ATOM 2242 O O . ALA A 1 297 ? 0.711 3.092 -13.356 1.00 94.94 297 ALA A O 1
ATOM 2243 N N . SER A 1 298 ? 2.425 4.208 -14.291 1.00 94.12 298 SER A N 1
ATOM 2244 C CA . SER A 1 298 ? 2.590 5.166 -13.197 1.00 94.12 298 SER A CA 1
ATOM 2245 C C . SER A 1 298 ? 1.329 6.020 -13.023 1.00 94.12 298 SER A C 1
ATOM 2247 O O . SER A 1 298 ? 0.737 6.055 -11.939 1.00 94.12 298 SER A O 1
ATOM 2249 N N . GLY A 1 299 ? 0.905 6.705 -14.093 1.00 89.19 299 GLY A N 1
ATOM 2250 C CA . GLY A 1 299 ? -0.204 7.663 -14.051 1.00 89.19 299 GLY A CA 1
ATOM 2251 C C . GLY A 1 299 ? 0.050 8.884 -13.151 1.00 89.19 299 GLY A C 1
ATOM 2252 O O . GLY A 1 299 ? -0.887 9.618 -12.835 1.00 89.19 299 GLY A O 1
ATOM 2253 N N . ARG A 1 300 ? 1.295 9.098 -12.705 1.00 88.69 300 ARG A N 1
ATOM 2254 C CA . ARG A 1 300 ? 1.725 10.196 -11.826 1.00 88.69 300 ARG A CA 1
ATOM 2255 C C . ARG A 1 300 ? 2.908 10.948 -12.433 1.00 88.69 300 ARG A C 1
ATOM 2257 O O . ARG A 1 300 ? 3.637 10.394 -13.251 1.00 88.69 300 ARG A O 1
ATOM 2264 N N . ALA A 1 301 ? 3.091 12.199 -12.006 1.00 89.00 301 ALA A N 1
ATOM 2265 C CA . ALA A 1 301 ? 4.265 12.994 -12.356 1.00 89.00 301 ALA A CA 1
ATOM 2266 C C . ALA A 1 301 ? 5.549 12.351 -11.805 1.00 89.00 301 ALA A C 1
ATOM 2268 O O . ALA A 1 301 ? 5.536 11.721 -10.744 1.00 89.00 301 ALA A O 1
ATOM 2269 N N . GLY A 1 302 ? 6.643 12.501 -12.545 1.00 91.00 302 GLY A N 1
ATOM 2270 C CA . GLY A 1 302 ? 7.895 11.810 -12.280 1.00 91.00 302 GLY A CA 1
ATOM 2271 C C . GLY A 1 302 ? 8.881 11.914 -13.440 1.00 91.00 302 GLY A C 1
ATOM 2272 O O . GLY A 1 302 ? 8.635 12.598 -14.437 1.00 91.00 302 GLY A O 1
ATOM 2273 N N . SER A 1 303 ? 10.001 11.210 -13.319 1.00 93.75 303 SER A N 1
ATOM 2274 C CA . SER A 1 303 ? 11.065 11.182 -14.324 1.00 93.75 303 SER A CA 1
ATOM 2275 C C . SER A 1 303 ? 11.734 9.808 -14.406 1.00 93.75 303 SER A C 1
ATOM 2277 O O . SER A 1 303 ? 11.640 8.987 -13.493 1.00 93.75 303 SER A O 1
ATOM 2279 N N . PHE A 1 304 ? 12.406 9.521 -15.523 1.00 95.06 304 PHE A N 1
ATOM 2280 C CA . PHE A 1 304 ? 13.178 8.288 -15.657 1.00 95.06 304 PHE A CA 1
ATOM 2281 C C . PHE A 1 304 ? 14.531 8.421 -14.962 1.00 95.06 304 PHE A C 1
ATOM 2283 O O . PHE A 1 304 ? 15.339 9.272 -15.323 1.00 95.06 304 PHE A O 1
ATOM 2290 N N . LEU A 1 305 ? 14.804 7.514 -14.023 1.00 93.50 305 LEU A N 1
ATOM 2291 C CA . LEU A 1 305 ? 16.160 7.281 -13.514 1.00 93.50 305 LEU A CA 1
ATOM 2292 C C . LEU A 1 305 ? 16.978 6.450 -14.506 1.00 93.50 305 LEU A C 1
ATOM 2294 O O . LEU A 1 305 ? 18.198 6.568 -14.583 1.0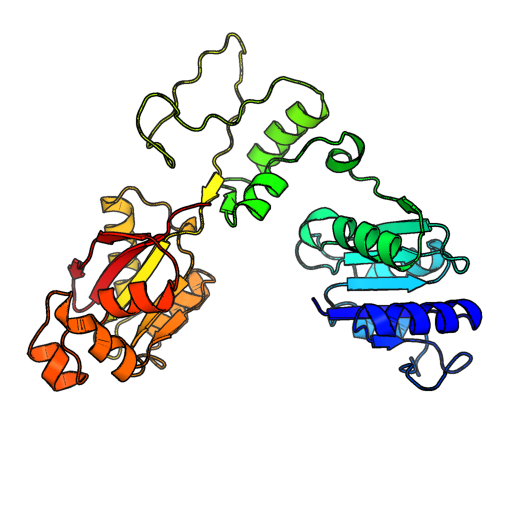0 93.50 305 LEU A O 1
ATOM 2298 N N . LEU A 1 306 ? 16.288 5.599 -15.268 1.00 95.56 306 LEU A N 1
ATOM 2299 C CA . LEU A 1 306 ? 16.876 4.767 -16.303 1.00 95.56 306 LEU A CA 1
ATOM 2300 C C . LEU A 1 306 ? 15.831 4.463 -17.370 1.00 95.56 306 LEU A C 1
ATOM 2302 O O . LEU A 1 306 ? 14.911 3.677 -17.149 1.00 95.56 306 LEU A O 1
ATOM 2306 N N . GLU A 1 307 ? 15.976 5.049 -18.552 1.00 93.19 307 GLU A N 1
ATOM 2307 C CA . GLU A 1 307 ? 15.032 4.801 -19.644 1.00 93.19 307 GLU A CA 1
ATOM 2308 C C . GLU A 1 307 ? 15.166 3.391 -20.219 1.00 93.19 307 GLU A C 1
AT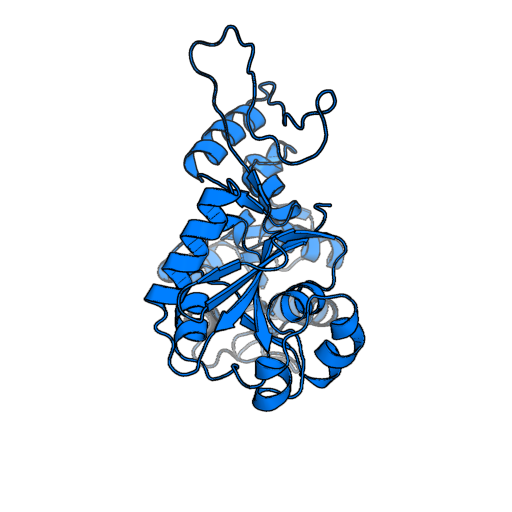OM 2310 O O . GLU A 1 307 ? 14.169 2.798 -20.627 1.00 93.19 307 GLU A O 1
ATOM 2315 N N . LYS A 1 308 ? 16.376 2.822 -20.267 1.00 91.56 308 LYS A N 1
ATOM 2316 C CA . LYS A 1 308 ? 16.601 1.531 -20.927 1.00 91.56 308 LYS A CA 1
ATOM 2317 C C . LYS A 1 308 ? 17.903 0.873 -20.488 1.00 91.56 308 LYS A C 1
ATOM 2319 O O . LYS A 1 308 ? 18.988 1.383 -20.741 1.00 91.56 308 LYS A O 1
ATOM 2324 N N . HIS A 1 309 ? 17.796 -0.324 -19.930 1.00 94.19 309 HIS A N 1
ATOM 2325 C CA . HIS A 1 309 ? 18.920 -1.226 -19.707 1.00 94.19 309 HIS A CA 1
ATOM 2326 C C . HIS A 1 309 ? 18.586 -2.603 -20.258 1.00 94.19 309 HIS A C 1
ATOM 2328 O O . HIS A 1 309 ? 17.561 -3.179 -19.900 1.00 94.19 309 HIS A O 1
ATOM 2334 N N . LYS A 1 310 ? 19.430 -3.127 -21.152 1.00 92.94 310 LYS A N 1
ATOM 2335 C CA . LYS A 1 310 ? 19.181 -4.383 -21.864 1.00 92.94 310 LYS A CA 1
ATOM 2336 C C . LYS A 1 310 ? 20.273 -5.403 -21.572 1.00 92.94 310 LYS A C 1
ATOM 2338 O O . LYS A 1 310 ? 21.429 -5.175 -21.915 1.00 92.94 310 LYS A O 1
ATOM 2343 N N . LYS A 1 311 ? 19.883 -6.568 -21.055 1.00 92.38 311 LYS A N 1
ATOM 2344 C CA . LYS A 1 311 ? 20.779 -7.692 -20.767 1.00 92.38 311 LYS A CA 1
ATOM 2345 C C . LYS A 1 311 ? 20.061 -9.014 -21.011 1.00 92.38 311 LYS A C 1
ATOM 2347 O O . LYS A 1 311 ? 18.901 -9.160 -20.654 1.00 92.38 311 LYS A O 1
ATOM 2352 N N . ASN A 1 312 ? 20.714 -9.956 -21.695 1.00 87.50 312 ASN A N 1
ATOM 2353 C CA . ASN A 1 312 ? 20.192 -11.309 -21.962 1.00 87.50 312 ASN A CA 1
ATOM 2354 C C . ASN A 1 312 ? 18.775 -11.382 -22.577 1.00 87.50 312 ASN A C 1
ATOM 2356 O O . ASN A 1 312 ? 18.082 -12.382 -22.468 1.00 87.50 312 ASN A O 1
ATOM 2360 N N . GLY A 1 313 ? 18.335 -10.340 -23.290 1.00 87.69 313 GLY A N 1
ATOM 2361 C CA . GLY A 1 313 ? 16.982 -10.292 -23.860 1.00 87.69 313 GLY A CA 1
ATOM 2362 C C . GLY A 1 313 ? 15.908 -9.757 -22.906 1.00 87.69 313 GLY A C 1
ATOM 2363 O O . GLY A 1 313 ? 14.765 -9.618 -23.334 1.00 87.69 313 GLY A O 1
ATOM 2364 N N . VAL A 1 314 ? 16.280 -9.381 -21.682 1.00 93.69 314 VAL A N 1
ATOM 2365 C CA . VAL A 1 314 ? 15.496 -8.564 -20.751 1.00 93.69 314 VAL A CA 1
ATOM 2366 C C . VAL A 1 314 ? 15.852 -7.094 -20.954 1.00 93.69 314 VAL A C 1
ATOM 2368 O O . VAL A 1 314 ? 17.008 -6.741 -21.176 1.00 93.69 314 VAL A O 1
ATOM 2371 N N . THR A 1 315 ? 14.844 -6.233 -20.916 1.00 94.50 315 THR A N 1
ATOM 2372 C CA . THR A 1 315 ? 14.952 -4.777 -20.963 1.00 94.50 315 THR A CA 1
ATOM 2373 C C . THR A 1 315 ? 14.215 -4.215 -19.759 1.00 94.50 315 THR A C 1
ATOM 2375 O O . THR A 1 315 ? 13.039 -4.530 -19.576 1.00 94.50 315 THR A O 1
ATOM 2378 N N . ILE A 1 316 ? 14.897 -3.407 -18.956 1.00 96.75 316 ILE A N 1
ATOM 2379 C CA . ILE A 1 316 ? 14.353 -2.760 -17.763 1.00 96.75 316 ILE A CA 1
ATOM 2380 C C . ILE A 1 316 ? 14.395 -1.248 -17.948 1.00 96.75 316 ILE A C 1
ATOM 2382 O O . ILE A 1 316 ? 15.370 -0.702 -18.468 1.00 96.75 316 ILE A O 1
ATOM 2386 N N . SER A 1 317 ? 13.327 -0.599 -17.505 1.00 97.44 317 SER A N 1
ATOM 2387 C CA . SER A 1 317 ? 13.202 0.848 -17.389 1.00 97.44 317 SER A CA 1
ATOM 2388 C C . SER A 1 317 ? 12.738 1.184 -15.974 1.00 97.44 317 SER A C 1
ATOM 2390 O O . SER A 1 317 ? 11.902 0.473 -15.418 1.00 97.44 317 SER A O 1
ATOM 2392 N N . VAL A 1 318 ? 13.275 2.253 -15.395 1.00 97.81 318 VAL A N 1
ATOM 2393 C CA . VAL A 1 318 ? 13.002 2.690 -14.023 1.00 97.81 318 VAL A CA 1
ATOM 2394 C C . VAL A 1 318 ? 12.466 4.114 -14.065 1.00 97.81 318 VAL A C 1
ATOM 2396 O O . VAL A 1 318 ? 13.199 5.054 -14.384 1.00 97.81 318 VAL A O 1
ATOM 2399 N N . TYR A 1 319 ? 11.183 4.255 -13.748 1.00 96.81 319 TYR A N 1
ATOM 2400 C CA . TYR A 1 319 ? 10.490 5.531 -13.628 1.00 96.81 319 TYR A CA 1
ATOM 2401 C C . TYR A 1 319 ? 10.280 5.855 -12.148 1.00 96.81 319 TYR A C 1
ATOM 2403 O O . TYR A 1 319 ? 9.787 5.015 -11.398 1.00 96.81 319 TYR A O 1
ATOM 2411 N N . GLN A 1 320 ? 10.670 7.050 -11.719 1.00 95.00 320 GLN A N 1
ATOM 2412 C CA . GLN A 1 320 ? 10.504 7.526 -10.352 1.00 95.00 320 GLN A CA 1
ATOM 2413 C C . GLN A 1 320 ? 9.390 8.563 -10.299 1.00 95.00 320 GLN A C 1
ATOM 2415 O O . GLN A 1 320 ? 9.471 9.609 -10.936 1.00 95.00 320 GLN A O 1
ATOM 2420 N N . GLU A 1 321 ? 8.367 8.277 -9.505 1.00 92.56 321 GLU A N 1
ATOM 2421 C CA . GLU A 1 321 ? 7.287 9.211 -9.214 1.00 92.56 321 GLU A CA 1
ATOM 2422 C C . GLU A 1 321 ? 7.740 10.257 -8.197 1.00 92.56 321 GLU A C 1
ATOM 2424 O O . GLU A 1 321 ? 8.494 9.963 -7.261 1.00 92.56 321 GLU A O 1
ATOM 2429 N N . GLU A 1 322 ? 7.223 11.472 -8.340 1.00 85.38 322 GLU A N 1
ATOM 2430 C CA . GLU A 1 322 ? 7.371 12.508 -7.325 1.00 85.38 322 GLU A CA 1
ATOM 2431 C C . GLU A 1 322 ? 6.655 12.078 -6.034 1.00 85.38 322 GLU A C 1
ATOM 2433 O O . GLU A 1 322 ? 5.481 11.694 -6.038 1.00 85.38 322 GLU A O 1
ATOM 2438 N N . THR A 1 323 ? 7.372 12.120 -4.911 1.00 70.94 323 THR A N 1
ATOM 2439 C CA . THR A 1 323 ? 6.795 11.883 -3.583 1.00 70.94 323 THR A CA 1
ATOM 2440 C C . THR A 1 323 ? 6.027 13.123 -3.134 1.00 70.94 323 THR A C 1
ATOM 2442 O O . THR A 1 323 ? 6.560 14.228 -3.241 1.00 70.94 323 THR A O 1
ATOM 2445 N N . ARG A 1 324 ? 4.796 12.939 -2.645 1.00 55.50 324 ARG A N 1
ATOM 2446 C CA . ARG A 1 324 ? 3.996 14.013 -2.035 1.00 55.50 324 ARG A CA 1
ATOM 2447 C C . ARG A 1 324 ? 4.539 14.439 -0.679 1.00 55.50 324 ARG A C 1
ATOM 2449 O O . ARG A 1 324 ? 5.107 13.567 0.015 1.00 55.50 324 ARG A O 1
#

Nearest PDB structures (foldseek):
  3eeq-assembly1_A  TM=3.825E-01  e=2.745E-19  Saccharolobus solfataricus
  2w6k-assembly1_A  TM=8.968E-01  e=1.631E-09  Pseudomonas aeruginosa
  2w6l-assembly1_A  TM=9.041E-01  e=2.935E-08  Pseudomonas aeruginosa
  6hcy-assembly1_A  TM=4.371E-01  e=1.432E-02  Homo sapiens
  3hg7-assembly1_A  TM=4.919E-01  e=1.198E+00  Aeromonas salmonicida subsp. salmonicida A449

Mean predicted aligned error: 13.23 Å

Radius of gyration: 25.08 Å; Cα contacts (8 Å, |Δi|>4): 612; chains: 1; bounding box: 62×44×63 Å